Protein AF-A0A6N6P6R9-F1 (afdb_monomer_lite)

Structure (mmCIF, N/CA/C/O backbone):
data_AF-A0A6N6P6R9-F1
#
_entry.id   AF-A0A6N6P6R9-F1
#
loop_
_atom_site.group_PDB
_atom_site.id
_atom_site.type_symbol
_atom_site.label_atom_id
_atom_site.label_alt_id
_atom_site.label_comp_id
_atom_site.label_asym_id
_atom_site.label_entity_id
_atom_site.label_seq_id
_atom_site.pdbx_PDB_ins_code
_atom_site.Cartn_x
_atom_site.Cartn_y
_atom_site.Cartn_z
_atom_site.occupancy
_atom_site.B_iso_or_equiv
_atom_site.auth_seq_id
_atom_site.auth_comp_id
_atom_site.auth_asym_id
_atom_site.auth_atom_id
_atom_site.pdbx_PDB_model_num
ATOM 1 N N . MET A 1 1 ? 8.275 -28.950 4.519 1.00 35.81 1 MET A N 1
ATOM 2 C CA . MET A 1 1 ? 7.624 -28.535 3.259 1.00 35.81 1 MET A CA 1
ATOM 3 C C . MET A 1 1 ? 7.149 -27.105 3.485 1.00 35.81 1 MET A C 1
ATOM 5 O O . MET A 1 1 ? 6.195 -26.903 4.214 1.00 35.81 1 MET A O 1
ATOM 9 N N . GLY A 1 2 ? 7.956 -26.121 3.074 1.00 34.53 2 GLY A N 1
ATOM 10 C CA . GLY A 1 2 ? 7.776 -24.719 3.462 1.00 34.53 2 GLY A CA 1
ATOM 11 C C . GLY A 1 2 ? 6.700 -24.046 2.623 1.00 34.53 2 GLY A C 1
ATOM 12 O O . GLY A 1 2 ? 6.881 -23.855 1.420 1.00 34.53 2 GLY A O 1
ATOM 13 N N . GLU A 1 3 ? 5.591 -23.703 3.262 1.00 37.53 3 GLU A N 1
ATOM 14 C CA . GLU A 1 3 ? 4.500 -22.951 2.666 1.00 37.53 3 GLU A CA 1
ATOM 15 C C . GLU A 1 3 ? 4.999 -21.535 2.340 1.00 37.53 3 GLU A C 1
ATOM 17 O O . GLU A 1 3 ? 5.281 -20.713 3.214 1.00 37.53 3 GLU A O 1
ATOM 22 N N . LYS A 1 4 ? 5.215 -21.272 1.047 1.00 38.59 4 LYS A N 1
ATOM 23 C CA . LYS A 1 4 ? 5.539 -19.937 0.543 1.00 38.59 4 LYS A CA 1
ATOM 24 C C . LYS A 1 4 ? 4.334 -19.048 0.821 1.00 38.59 4 LYS A C 1
ATOM 26 O O . LYS A 1 4 ? 3.359 -19.093 0.079 1.00 38.59 4 LYS A O 1
ATOM 31 N N . ILE A 1 5 ? 4.439 -18.212 1.848 1.00 39.06 5 ILE A N 1
ATOM 32 C CA . ILE A 1 5 ? 3.558 -17.066 2.058 1.00 39.06 5 ILE A CA 1
ATOM 33 C C . ILE A 1 5 ? 3.647 -16.211 0.789 1.00 39.06 5 ILE A C 1
ATOM 35 O O . ILE A 1 5 ? 4.638 -15.519 0.535 1.00 39.06 5 ILE A O 1
ATOM 39 N N . ILE A 1 6 ? 2.637 -16.331 -0.069 1.00 39.97 6 ILE A N 1
ATOM 40 C CA . ILE A 1 6 ? 2.487 -15.513 -1.264 1.00 39.97 6 ILE A CA 1
ATOM 41 C C . ILE A 1 6 ? 2.126 -14.124 -0.751 1.00 39.97 6 ILE A C 1
ATOM 43 O O . ILE A 1 6 ? 0.965 -13.853 -0.482 1.00 39.97 6 ILE A O 1
ATOM 47 N N . ILE A 1 7 ? 3.127 -13.258 -0.578 1.00 40.78 7 ILE A N 1
ATOM 48 C CA . ILE A 1 7 ? 2.911 -11.835 -0.304 1.00 40.78 7 ILE A CA 1
ATOM 49 C C . ILE A 1 7 ? 2.134 -11.285 -1.511 1.00 40.78 7 ILE A C 1
ATOM 51 O O . ILE A 1 7 ? 2.717 -11.192 -2.599 1.00 40.78 7 ILE A O 1
ATOM 55 N N . PRO A 1 8 ? 0.838 -10.953 -1.371 1.00 44.22 8 PRO A N 1
ATOM 56 C CA . PRO A 1 8 ? -0.022 -10.646 -2.513 1.00 44.22 8 PRO A CA 1
ATOM 57 C C . PRO A 1 8 ? 0.482 -9.428 -3.306 1.00 44.22 8 PRO A C 1
ATOM 59 O O . PRO A 1 8 ? 0.396 -9.424 -4.533 1.00 44.22 8 PRO A O 1
ATOM 62 N N . GLY A 1 9 ? 1.137 -8.471 -2.635 1.00 54.81 9 GLY A N 1
ATOM 63 C CA . GLY A 1 9 ? 1.729 -7.289 -3.272 1.00 54.81 9 GLY A CA 1
ATOM 64 C C . GLY A 1 9 ? 2.867 -7.605 -4.248 1.00 54.81 9 GLY A C 1
ATOM 65 O O . GLY A 1 9 ? 2.887 -7.095 -5.363 1.00 54.81 9 GLY A O 1
ATOM 66 N N . LYS A 1 10 ? 3.766 -8.544 -3.920 1.00 59.41 10 LYS A N 1
ATOM 67 C CA . LYS A 1 10 ? 4.973 -8.794 -4.734 1.00 59.41 10 LYS A CA 1
ATOM 68 C C . LYS A 1 10 ? 4.653 -9.383 -6.113 1.00 59.41 10 LYS A C 1
ATOM 70 O O . LYS A 1 10 ? 5.355 -9.114 -7.087 1.00 59.41 10 LYS A O 1
ATOM 75 N N . ARG A 1 11 ? 3.584 -10.184 -6.201 1.00 65.50 11 ARG A N 1
ATOM 76 C CA . ARG A 1 11 ? 3.103 -10.772 -7.462 1.00 65.50 11 ARG A CA 1
ATOM 77 C C . ARG A 1 11 ? 2.354 -9.744 -8.313 1.00 65.50 11 ARG A C 1
ATOM 79 O O . ARG A 1 11 ? 2.382 -9.852 -9.536 1.00 65.50 11 ARG A O 1
ATOM 86 N N . GLN A 1 12 ? 1.692 -8.773 -7.686 1.00 70.31 12 GLN A N 1
ATOM 87 C CA . GLN A 1 12 ? 1.015 -7.675 -8.374 1.00 70.31 12 GLN A CA 1
ATOM 88 C C . GLN A 1 12 ? 2.025 -6.668 -8.936 1.00 70.31 12 GLN A C 1
ATOM 90 O O . GLN A 1 12 ? 1.948 -6.366 -10.125 1.00 70.31 12 GLN A O 1
ATOM 95 N N . GLU A 1 13 ? 3.030 -6.273 -8.147 1.00 73.19 13 GLU A N 1
ATOM 96 C CA . GLU A 1 13 ? 4.182 -5.474 -8.598 1.00 73.19 13 GLU A CA 1
ATOM 97 C C . GLU A 1 13 ? 4.828 -6.063 -9.858 1.00 73.19 13 GLU A C 1
ATOM 99 O O . GLU A 1 13 ? 5.069 -5.369 -10.844 1.00 73.19 13 GLU A O 1
ATOM 104 N N . GLU A 1 14 ? 5.095 -7.374 -9.846 1.00 80.94 14 GLU A N 1
ATOM 105 C CA . GLU A 1 14 ? 5.730 -8.056 -10.976 1.00 80.94 14 GLU A CA 1
ATOM 106 C C . GLU A 1 14 ? 4.841 -8.080 -12.216 1.00 80.94 14 GLU A C 1
ATOM 108 O O . GLU A 1 14 ? 5.340 -7.878 -13.322 1.00 80.94 14 GLU A O 1
ATOM 113 N N . ARG A 1 15 ? 3.529 -8.285 -12.057 1.00 83.75 15 ARG A N 1
ATOM 114 C CA . ARG A 1 15 ? 2.594 -8.232 -13.190 1.00 83.75 15 ARG A CA 1
ATOM 115 C C . ARG A 1 15 ? 2.538 -6.838 -13.801 1.00 83.75 15 ARG A C 1
ATOM 117 O O . ARG A 1 15 ? 2.657 -6.725 -15.017 1.00 83.75 15 ARG A O 1
ATOM 124 N N . VAL A 1 16 ? 2.389 -5.799 -12.977 1.00 84.62 16 VAL A N 1
ATOM 125 C CA . VAL A 1 16 ? 2.344 -4.403 -13.442 1.00 84.62 16 VAL A CA 1
ATOM 126 C C . VAL A 1 16 ? 3.641 -4.046 -14.166 1.00 84.62 16 VAL A C 1
ATOM 128 O O . VAL A 1 16 ? 3.590 -3.493 -15.264 1.00 84.62 16 VAL A O 1
ATOM 131 N N . PHE A 1 17 ? 4.791 -4.450 -13.618 1.00 88.19 17 PHE A N 1
ATOM 132 C CA . PHE A 1 17 ? 6.088 -4.266 -14.262 1.00 88.19 17 PHE A CA 1
ATOM 133 C C . PHE A 1 17 ? 6.157 -4.920 -15.647 1.00 88.19 17 PHE A C 1
ATOM 135 O O . PHE A 1 17 ? 6.544 -4.259 -16.606 1.00 88.19 17 PHE A O 1
ATOM 142 N N . TRP A 1 18 ? 5.783 -6.198 -15.779 1.00 89.00 18 TRP A N 1
ATOM 143 C CA . TRP A 1 18 ? 5.865 -6.897 -17.067 1.00 89.00 18 TRP A CA 1
ATOM 144 C C . TRP A 1 18 ? 4.888 -6.339 -18.102 1.00 89.00 18 TRP A C 1
ATOM 146 O O . TRP A 1 18 ? 5.264 -6.201 -19.267 1.00 89.00 18 TRP A O 1
ATOM 156 N N . ILE A 1 19 ? 3.671 -5.975 -17.686 1.00 89.19 19 ILE A N 1
ATOM 157 C CA . ILE A 1 19 ? 2.694 -5.316 -18.563 1.00 89.19 19 ILE A CA 1
ATOM 158 C C . ILE A 1 19 ? 3.275 -3.991 -19.070 1.00 89.19 19 ILE A C 1
ATOM 160 O O . ILE A 1 19 ? 3.289 -3.755 -20.279 1.00 89.19 19 ILE A O 1
ATOM 164 N N . PHE A 1 20 ? 3.817 -3.160 -18.176 1.00 90.38 20 PHE A N 1
ATOM 165 C CA . PHE A 1 20 ? 4.459 -1.896 -18.541 1.00 90.38 20 PHE A CA 1
ATOM 166 C C . PHE A 1 20 ? 5.664 -2.104 -19.471 1.00 90.38 20 PHE A C 1
ATOM 168 O O . PHE A 1 20 ? 5.743 -1.491 -20.530 1.00 90.38 20 PHE A O 1
ATOM 175 N N . GLN A 1 21 ? 6.573 -3.013 -19.123 1.00 91.00 21 GLN A N 1
ATOM 176 C CA . GLN A 1 21 ? 7.789 -3.285 -19.884 1.00 91.00 21 GLN A CA 1
ATOM 177 C C . GLN A 1 21 ? 7.483 -3.747 -21.317 1.00 91.00 21 GLN A C 1
ATOM 179 O O . GLN A 1 21 ? 8.085 -3.250 -22.269 1.00 91.00 21 GLN A O 1
ATOM 184 N N . ILE A 1 22 ? 6.551 -4.688 -21.484 1.00 91.88 22 ILE A N 1
ATOM 185 C CA . ILE A 1 22 ? 6.181 -5.213 -22.804 1.00 91.88 22 ILE A CA 1
ATOM 186 C C . ILE A 1 22 ? 5.429 -4.148 -23.602 1.00 91.88 22 ILE A C 1
ATOM 188 O O . ILE A 1 22 ? 5.800 -3.872 -24.740 1.00 91.88 22 ILE A O 1
ATOM 192 N N . SER A 1 23 ? 4.412 -3.514 -23.008 1.00 91.56 23 SER A N 1
ATOM 193 C CA . SER A 1 23 ? 3.613 -2.491 -23.696 1.00 91.56 23 SER A CA 1
ATOM 194 C C . SER A 1 23 ? 4.459 -1.302 -24.149 1.00 91.56 23 SER A C 1
ATOM 196 O O . SER A 1 23 ? 4.313 -0.862 -25.287 1.00 91.56 23 SER A O 1
ATOM 198 N N . PHE A 1 24 ? 5.392 -0.835 -23.316 1.00 92.12 24 PHE A N 1
ATOM 199 C CA . PHE A 1 24 ? 6.285 0.274 -23.643 1.00 92.12 24 PHE A CA 1
ATOM 200 C C . PHE A 1 24 ? 7.165 -0.030 -24.861 1.00 92.12 24 PHE A C 1
ATOM 202 O O . PHE A 1 24 ? 7.207 0.750 -25.814 1.00 92.12 24 PHE A O 1
ATOM 209 N N . TRP A 1 25 ? 7.847 -1.181 -24.855 1.00 91.50 25 TRP A N 1
ATOM 210 C CA . TRP A 1 25 ? 8.757 -1.549 -25.941 1.00 91.50 25 TRP A CA 1
ATOM 211 C C . TRP A 1 25 ? 8.024 -1.945 -27.225 1.00 91.50 25 TRP A C 1
ATOM 213 O O . TRP A 1 25 ? 8.500 -1.631 -28.314 1.00 91.50 25 TRP A O 1
ATOM 223 N N . VAL A 1 26 ? 6.843 -2.558 -27.126 1.00 91.81 26 VAL A N 1
ATOM 224 C CA . VAL A 1 26 ? 5.994 -2.821 -28.297 1.00 91.81 26 VAL A CA 1
ATOM 225 C C . VAL A 1 26 ? 5.505 -1.507 -28.905 1.00 91.81 26 VAL A C 1
ATOM 227 O O . VAL A 1 26 ? 5.674 -1.297 -30.106 1.00 91.81 26 VAL A O 1
ATOM 230 N N . ALA A 1 27 ? 4.967 -0.595 -28.091 1.00 91.12 27 ALA A N 1
ATOM 231 C CA . ALA A 1 27 ? 4.469 0.692 -28.567 1.00 91.12 27 ALA A CA 1
ATOM 232 C C . ALA A 1 27 ? 5.571 1.502 -29.259 1.00 91.12 27 ALA A C 1
ATOM 234 O O . ALA A 1 27 ? 5.366 1.997 -30.367 1.00 91.12 27 ALA A O 1
ATOM 235 N N . ILE A 1 28 ? 6.764 1.590 -28.658 1.00 88.50 28 ILE A N 1
ATOM 236 C CA . ILE A 1 28 ? 7.851 2.375 -29.248 1.00 88.50 28 ILE A CA 1
ATOM 237 C C . ILE A 1 28 ? 8.391 1.749 -30.537 1.00 88.50 28 ILE A C 1
ATOM 239 O O . ILE A 1 28 ? 8.693 2.475 -31.482 1.00 88.50 28 ILE A O 1
ATOM 243 N N . SER A 1 29 ? 8.470 0.417 -30.620 1.00 88.25 29 SER A N 1
ATOM 244 C CA . SER A 1 29 ? 8.869 -0.274 -31.848 1.00 88.25 29 SER A CA 1
ATOM 245 C C . SER A 1 29 ? 7.856 -0.061 -32.974 1.00 88.25 29 SER A C 1
ATOM 247 O O . SER A 1 29 ? 8.272 0.171 -34.108 1.00 88.25 29 SER A O 1
ATOM 249 N N . VAL A 1 30 ? 6.552 -0.068 -32.673 1.00 89.75 30 VAL A N 1
ATOM 250 C CA . VAL A 1 30 ? 5.492 0.229 -33.654 1.00 89.75 30 VAL A CA 1
ATOM 251 C C . VAL A 1 30 ? 5.573 1.679 -34.126 1.00 89.75 30 VAL A C 1
ATOM 253 O O . VAL A 1 30 ? 5.596 1.922 -35.331 1.00 89.75 30 VAL A O 1
ATOM 256 N N . VAL A 1 31 ? 5.686 2.640 -33.203 1.00 89.12 31 VAL A N 1
ATOM 257 C CA . VAL A 1 31 ? 5.816 4.068 -33.544 1.00 89.12 31 VAL A CA 1
ATOM 258 C C . VAL A 1 31 ? 7.040 4.304 -34.428 1.00 89.12 31 VAL A C 1
ATOM 260 O O . VAL A 1 31 ? 6.936 4.959 -35.463 1.00 89.12 31 VAL A O 1
ATOM 263 N N . MET A 1 32 ? 8.190 3.728 -34.070 1.00 83.75 32 MET A N 1
ATOM 264 C CA . MET A 1 32 ? 9.411 3.855 -34.868 1.00 83.75 32 MET A CA 1
ATOM 265 C C . MET A 1 32 ? 9.261 3.222 -36.253 1.00 83.75 32 MET A C 1
ATOM 267 O O . MET A 1 32 ? 9.728 3.799 -37.231 1.00 83.75 32 MET A O 1
ATOM 271 N N . LEU A 1 33 ? 8.582 2.078 -36.362 1.00 85.31 33 LEU A N 1
ATOM 272 C CA . LEU A 1 33 ? 8.330 1.421 -37.645 1.00 85.31 33 LEU A CA 1
ATOM 273 C C . LEU A 1 33 ? 7.446 2.280 -38.558 1.00 85.31 33 LEU A C 1
ATOM 275 O O . LEU A 1 33 ? 7.780 2.456 -39.727 1.00 85.31 33 LEU A O 1
ATOM 279 N N . VAL A 1 34 ? 6.376 2.872 -38.021 1.00 87.00 34 VAL A N 1
ATOM 280 C CA . VAL A 1 34 ? 5.476 3.767 -38.772 1.00 87.00 34 VAL A CA 1
ATOM 281 C C . VAL A 1 34 ? 6.192 5.042 -39.223 1.00 87.00 34 VAL A C 1
ATOM 283 O O . VAL A 1 34 ? 6.046 5.457 -40.376 1.00 87.00 34 VAL A O 1
ATOM 286 N N . LEU A 1 35 ? 6.997 5.651 -38.346 1.00 84.38 35 LEU A N 1
ATOM 287 C CA . LEU A 1 35 ? 7.776 6.843 -38.690 1.00 84.38 35 LEU A CA 1
ATOM 288 C C . LEU A 1 35 ? 8.779 6.538 -39.808 1.00 84.38 35 LEU A C 1
ATOM 290 O O . LEU A 1 35 ? 8.833 7.264 -40.799 1.00 84.38 35 LEU A O 1
ATOM 294 N N . PHE A 1 36 ? 9.535 5.444 -39.701 1.00 78.31 36 PHE A N 1
ATOM 295 C CA . PHE A 1 36 ? 10.496 5.069 -40.739 1.00 78.31 36 PHE A CA 1
ATOM 296 C C . PHE A 1 36 ? 9.822 4.714 -42.068 1.00 78.31 36 PHE A C 1
ATOM 298 O O . PHE A 1 36 ? 10.305 5.148 -43.111 1.00 78.31 36 PHE A O 1
ATOM 305 N N . ALA A 1 37 ? 8.694 3.999 -42.041 1.00 81.88 37 ALA A N 1
ATOM 306 C CA . ALA A 1 37 ? 7.940 3.668 -43.250 1.00 81.88 37 ALA A CA 1
ATOM 307 C C . ALA A 1 37 ? 7.418 4.920 -43.979 1.00 81.88 37 ALA A C 1
ATOM 309 O O . ALA A 1 37 ? 7.439 4.965 -45.206 1.00 81.88 37 ALA A O 1
ATOM 310 N N . THR A 1 38 ? 6.992 5.942 -43.229 1.00 83.38 38 THR A N 1
ATOM 311 C CA . THR A 1 38 ? 6.455 7.196 -43.784 1.00 83.38 38 THR A CA 1
ATOM 312 C C . THR A 1 38 ? 7.554 8.123 -44.306 1.00 83.38 38 THR A C 1
ATOM 314 O O . THR A 1 38 ? 7.443 8.657 -45.406 1.00 83.38 38 THR A O 1
ATOM 317 N N . PHE A 1 39 ? 8.616 8.339 -43.523 1.00 79.19 39 PHE A N 1
ATOM 318 C CA . PHE A 1 39 ? 9.641 9.343 -43.837 1.00 79.19 39 PHE A CA 1
ATOM 319 C C . PHE A 1 39 ? 10.798 8.806 -44.688 1.00 79.19 39 PHE A C 1
ATOM 321 O O . PHE A 1 39 ? 11.508 9.600 -45.304 1.00 79.19 39 PHE A O 1
ATOM 328 N N . ARG A 1 40 ? 11.017 7.484 -44.719 1.00 73.19 40 ARG A N 1
ATOM 329 C CA . ARG A 1 40 ? 12.056 6.826 -45.531 1.00 73.19 40 ARG A CA 1
ATOM 330 C C . ARG A 1 40 ? 11.539 5.534 -46.181 1.00 73.19 40 ARG A C 1
ATOM 332 O O . ARG A 1 40 ? 12.019 4.443 -45.856 1.00 73.19 40 ARG A O 1
ATOM 339 N N . PRO A 1 41 ? 10.566 5.635 -47.103 1.00 74.81 41 PRO A N 1
ATOM 340 C CA . PRO A 1 41 ? 10.042 4.469 -47.803 1.00 74.81 41 PRO A CA 1
ATOM 341 C C . PRO A 1 41 ? 11.133 3.797 -48.655 1.00 74.81 41 PRO A C 1
ATOM 343 O O . PRO A 1 41 ? 11.949 4.469 -49.280 1.00 74.81 41 PRO A O 1
ATOM 346 N N . GLY A 1 42 ? 11.140 2.460 -48.689 1.00 68.31 42 GLY A N 1
ATOM 347 C CA . GLY A 1 42 ? 12.005 1.670 -49.579 1.00 68.31 42 GLY A CA 1
ATOM 348 C C . GLY A 1 42 ? 13.371 1.246 -49.020 1.00 68.31 42 GLY A C 1
ATOM 349 O O . GLY A 1 42 ? 14.079 0.504 -49.695 1.00 68.31 42 GLY A O 1
ATOM 350 N N . GLN A 1 43 ? 13.746 1.634 -47.794 1.00 68.94 43 GLN A N 1
ATOM 351 C CA . GLN A 1 43 ? 14.990 1.152 -47.175 1.00 68.94 43 GLN A CA 1
ATOM 352 C C . GLN A 1 43 ? 14.864 -0.303 -46.684 1.00 68.94 43 GLN A C 1
ATOM 354 O O . GLN A 1 43 ? 14.139 -0.604 -45.725 1.00 68.94 43 GLN A O 1
ATOM 359 N N . SER A 1 44 ? 15.615 -1.211 -47.311 1.00 66.00 44 SER A N 1
ATOM 360 C CA . SER A 1 44 ? 15.736 -2.611 -46.892 1.00 66.00 44 SER A CA 1
ATOM 361 C C . SER A 1 44 ? 16.438 -2.728 -45.532 1.00 66.00 44 SER A C 1
ATOM 363 O O . SER A 1 44 ? 17.482 -2.120 -45.322 1.00 66.00 44 SER A O 1
ATOM 365 N N . GLY A 1 45 ? 15.892 -3.529 -44.609 1.00 70.44 45 GLY A N 1
ATOM 366 C CA . GLY A 1 45 ? 16.507 -3.810 -43.298 1.00 70.44 45 GLY A CA 1
ATOM 367 C C . GLY A 1 45 ? 16.044 -2.919 -42.134 1.00 70.44 45 GLY A C 1
ATOM 368 O O . GLY A 1 45 ? 16.342 -3.228 -40.978 1.00 70.44 45 GLY A O 1
ATOM 369 N N . THR A 1 46 ? 15.242 -1.880 -42.391 1.00 73.81 46 THR A N 1
ATOM 370 C CA . THR A 1 46 ? 14.696 -0.963 -41.365 1.00 73.81 46 THR A CA 1
ATOM 371 C C . THR A 1 46 ? 13.961 -1.697 -40.242 1.00 73.81 46 THR A C 1
ATOM 373 O O . THR A 1 46 ? 14.289 -1.503 -39.070 1.00 73.81 46 THR A O 1
ATOM 376 N N . ALA A 1 47 ? 13.049 -2.613 -40.580 1.00 77.31 47 ALA A N 1
ATOM 377 C CA . ALA A 1 47 ? 12.311 -3.413 -39.600 1.00 77.31 47 ALA A CA 1
ATOM 378 C C . ALA A 1 47 ? 13.242 -4.243 -38.694 1.00 77.31 47 ALA A C 1
ATOM 380 O O . ALA A 1 47 ? 13.080 -4.242 -37.474 1.00 77.31 47 ALA A O 1
ATOM 381 N N . MET A 1 48 ? 14.268 -4.886 -39.264 1.00 77.69 48 MET A N 1
ATOM 382 C CA . MET A 1 48 ? 15.242 -5.677 -38.502 1.00 77.69 48 MET A CA 1
ATOM 383 C C . MET A 1 48 ? 16.058 -4.797 -37.544 1.00 77.69 48 MET A C 1
ATOM 385 O O . MET A 1 48 ? 16.277 -5.179 -36.393 1.00 77.69 48 MET A O 1
ATOM 389 N N . THR A 1 49 ? 16.449 -3.590 -37.971 1.00 77.88 49 THR A N 1
ATOM 390 C CA . THR A 1 49 ? 17.174 -2.648 -37.098 1.00 77.88 49 THR A CA 1
ATOM 391 C C . THR A 1 49 ? 16.309 -2.137 -35.945 1.00 77.88 49 THR A C 1
ATOM 393 O O . THR A 1 49 ? 16.795 -2.022 -34.820 1.00 77.88 49 THR A O 1
ATOM 396 N N . ILE A 1 50 ? 15.024 -1.861 -36.192 1.00 80.75 50 ILE A N 1
ATOM 397 C CA . ILE A 1 50 ? 14.084 -1.361 -35.180 1.00 80.75 50 ILE A CA 1
ATOM 398 C C . ILE A 1 50 ? 13.785 -2.451 -34.153 1.00 80.75 50 ILE A C 1
ATOM 400 O O . ILE A 1 50 ? 13.838 -2.183 -32.951 1.00 80.75 50 ILE A O 1
ATOM 404 N N . LEU A 1 51 ? 13.544 -3.683 -34.607 1.00 82.50 51 LEU A N 1
ATOM 405 C CA . LEU A 1 51 ? 13.339 -4.831 -33.726 1.00 82.50 51 LEU A CA 1
ATOM 406 C C . LEU A 1 51 ? 14.587 -5.120 -32.891 1.00 82.50 51 LEU A C 1
ATOM 408 O O . LEU A 1 51 ? 14.493 -5.232 -31.671 1.00 82.50 51 LEU A O 1
ATOM 412 N N . GLY A 1 52 ? 15.770 -5.144 -33.514 1.00 82.12 52 GLY A N 1
ATOM 413 C CA . GLY A 1 52 ? 17.029 -5.308 -32.791 1.00 82.12 52 GLY A CA 1
ATOM 414 C C . GLY A 1 52 ? 17.223 -4.222 -31.730 1.00 82.12 52 GLY A C 1
ATOM 415 O O . GLY A 1 52 ? 17.591 -4.517 -30.590 1.00 82.12 52 GLY A O 1
ATOM 416 N N . ARG A 1 53 ? 16.952 -2.955 -32.072 1.00 81.12 53 ARG A N 1
ATOM 417 C CA . ARG A 1 53 ? 17.054 -1.832 -31.127 1.00 81.12 53 ARG A CA 1
ATOM 418 C C . ARG A 1 53 ? 16.059 -1.979 -29.980 1.00 81.12 53 ARG A C 1
ATOM 420 O O . ARG A 1 53 ? 16.467 -1.809 -28.831 1.00 81.12 53 ARG A O 1
ATOM 427 N N . GLY A 1 54 ? 14.819 -2.365 -30.277 1.00 84.56 54 GLY A N 1
ATOM 428 C CA . GLY A 1 54 ? 13.795 -2.693 -29.285 1.00 84.56 54 GLY A CA 1
ATOM 429 C C . GLY A 1 54 ? 14.259 -3.782 -28.319 1.00 84.56 54 GLY A C 1
ATOM 430 O O . GLY A 1 54 ? 14.222 -3.576 -27.110 1.00 84.56 54 GLY A O 1
ATOM 431 N N . CYS A 1 55 ? 14.818 -4.883 -28.829 1.00 88.00 55 CYS A N 1
ATOM 432 C CA . CYS A 1 55 ? 15.363 -5.966 -28.005 1.00 88.00 55 CYS A CA 1
ATOM 433 C C . CYS A 1 55 ? 16.517 -5.497 -27.107 1.00 88.00 55 CYS A C 1
ATOM 435 O O . CYS A 1 55 ? 16.524 -5.781 -25.908 1.00 88.00 55 CYS A O 1
ATOM 437 N N . THR A 1 56 ? 17.481 -4.741 -27.650 1.00 86.69 56 THR A N 1
ATOM 438 C CA . THR A 1 56 ? 18.594 -4.211 -26.838 1.00 86.69 56 THR A CA 1
ATOM 439 C C . THR A 1 56 ? 18.103 -3.260 -25.750 1.00 86.69 56 THR A C 1
ATOM 441 O O . THR A 1 56 ? 18.566 -3.322 -24.613 1.00 86.69 56 THR A O 1
ATOM 444 N N . GLY A 1 57 ? 17.126 -2.413 -26.069 1.00 87.25 57 GLY A N 1
ATOM 445 C CA . GLY A 1 57 ? 16.520 -1.501 -25.114 1.00 87.25 57 GLY A CA 1
ATOM 446 C C . GLY A 1 57 ? 15.706 -2.219 -24.037 1.00 87.25 57 GLY A C 1
ATOM 447 O O . GLY A 1 57 ? 15.834 -1.889 -22.856 1.00 87.25 57 GLY A O 1
ATOM 448 N N . PHE A 1 58 ? 14.949 -3.249 -24.413 1.00 91.31 58 PHE A N 1
ATOM 449 C CA . PHE A 1 58 ? 14.210 -4.115 -23.497 1.00 91.31 58 PHE A CA 1
ATOM 450 C C . PHE A 1 58 ? 15.140 -4.792 -22.488 1.00 91.31 58 PHE A C 1
ATOM 452 O O . PHE A 1 58 ? 14.877 -4.764 -21.287 1.00 91.31 58 PHE A O 1
ATOM 459 N N . LEU A 1 59 ? 16.260 -5.349 -22.955 1.00 91.38 59 LEU A N 1
ATOM 460 C CA . LEU A 1 59 ? 17.257 -5.983 -22.090 1.00 91.38 59 LEU A CA 1
ATOM 461 C C . LEU A 1 59 ? 17.916 -4.972 -21.144 1.00 91.38 59 LEU A C 1
ATOM 463 O O . LEU A 1 59 ? 18.025 -5.232 -19.947 1.00 91.38 59 LEU A O 1
ATOM 467 N N . LEU A 1 60 ? 18.318 -3.805 -21.655 1.00 90.94 60 LEU A N 1
ATOM 468 C CA . LEU A 1 60 ? 18.973 -2.773 -20.848 1.00 90.94 60 LEU A CA 1
ATOM 469 C C . LEU A 1 60 ? 18.038 -2.189 -19.783 1.00 90.94 60 LEU A C 1
ATOM 471 O O . LEU A 1 60 ? 18.441 -2.058 -18.629 1.00 90.94 60 LEU A O 1
ATOM 475 N N . THR A 1 61 ? 16.784 -1.897 -20.130 1.00 91.38 61 THR A N 1
ATOM 476 C CA . THR A 1 61 ? 15.776 -1.426 -19.160 1.00 91.38 61 THR A CA 1
ATOM 477 C C . THR A 1 61 ? 15.380 -2.513 -18.165 1.00 91.38 61 THR A C 1
ATOM 479 O O . THR A 1 61 ? 15.170 -2.219 -16.991 1.00 91.38 61 THR A O 1
ATOM 482 N N . TYR A 1 62 ? 15.381 -3.786 -18.567 1.00 91.31 62 TYR A N 1
ATOM 483 C CA . TYR A 1 62 ? 15.223 -4.893 -17.628 1.00 91.31 62 TYR A CA 1
ATOM 484 C C . TYR A 1 62 ? 16.381 -4.962 -16.620 1.00 91.31 62 TYR A C 1
ATOM 486 O O . TYR A 1 62 ? 16.138 -5.063 -15.415 1.00 91.31 62 TYR A O 1
ATOM 494 N N . VAL A 1 63 ? 17.635 -4.836 -17.065 1.00 90.81 63 VAL A N 1
ATOM 495 C CA . VAL A 1 63 ? 18.794 -4.764 -16.156 1.00 90.81 63 VAL A CA 1
ATOM 496 C C . VAL A 1 63 ? 18.683 -3.550 -15.231 1.00 90.81 63 VAL A C 1
ATOM 498 O O . VAL A 1 63 ? 18.873 -3.680 -14.021 1.00 90.81 63 VAL A O 1
ATOM 501 N N . LEU A 1 64 ? 18.292 -2.395 -15.771 1.00 89.75 64 LEU A N 1
ATOM 502 C CA . LEU A 1 64 ? 18.079 -1.168 -15.006 1.00 89.75 64 LEU A CA 1
ATOM 503 C C . LEU A 1 64 ? 17.008 -1.355 -13.920 1.00 89.75 64 LEU A C 1
ATOM 505 O O . LEU A 1 64 ? 17.238 -1.015 -12.760 1.00 89.75 64 LEU A O 1
ATOM 509 N N . SER A 1 65 ? 15.892 -2.008 -14.256 1.00 87.69 65 SER A N 1
ATOM 510 C CA . SER A 1 65 ? 14.840 -2.360 -13.296 1.00 87.69 65 SER A CA 1
ATOM 511 C C . SER A 1 65 ? 15.359 -3.240 -12.155 1.00 87.69 65 SER A C 1
ATOM 513 O O . SER A 1 65 ? 14.971 -3.059 -11.003 1.00 87.69 65 SER A O 1
ATOM 515 N N . ARG A 1 66 ? 16.289 -4.166 -12.436 1.00 88.06 66 ARG A N 1
ATOM 516 C CA . ARG A 1 66 ? 16.902 -5.023 -11.410 1.00 88.06 66 ARG A CA 1
ATOM 517 C C . ARG A 1 66 ? 17.834 -4.254 -10.489 1.00 88.06 66 ARG A C 1
ATOM 519 O O . ARG A 1 66 ? 17.866 -4.552 -9.296 1.00 88.06 66 ARG A O 1
ATOM 526 N N . VAL A 1 67 ? 18.543 -3.257 -11.012 1.00 88.69 67 VAL A N 1
ATOM 527 C CA . VAL A 1 67 ? 19.332 -2.330 -10.192 1.00 88.69 67 VAL A CA 1
ATOM 528 C C . VAL A 1 67 ? 18.406 -1.507 -9.298 1.00 88.69 67 VAL A C 1
ATOM 530 O O . VAL A 1 67 ? 18.635 -1.442 -8.092 1.00 88.69 67 VAL A O 1
ATOM 533 N N . TYR A 1 68 ? 17.325 -0.948 -9.849 1.00 88.25 68 TYR A N 1
ATOM 534 C CA . TYR A 1 68 ? 16.377 -0.123 -9.093 1.00 88.25 68 TYR A CA 1
ATOM 535 C C . TYR A 1 68 ? 15.612 -0.913 -8.029 1.00 88.25 68 TYR A C 1
ATOM 537 O O . TYR A 1 68 ? 15.397 -0.408 -6.929 1.00 88.25 68 TYR A O 1
ATOM 545 N N . ARG A 1 69 ? 15.263 -2.173 -8.304 1.00 84.69 69 ARG A N 1
ATOM 546 C CA . ARG A 1 69 ? 14.575 -3.055 -7.347 1.00 84.69 69 ARG A CA 1
ATOM 547 C C . ARG A 1 69 ? 15.502 -3.612 -6.260 1.00 84.69 69 ARG A C 1
ATOM 549 O O . ARG A 1 69 ? 15.026 -4.256 -5.325 1.00 84.69 69 ARG A O 1
ATOM 556 N N . ASN A 1 70 ? 16.815 -3.387 -6.354 1.00 86.75 70 ASN A N 1
ATOM 557 C CA . ASN A 1 70 ? 17.763 -3.834 -5.340 1.00 86.75 70 ASN A CA 1
ATOM 558 C C . ASN A 1 70 ? 17.483 -3.112 -4.002 1.00 86.75 70 ASN A C 1
ATOM 560 O O . ASN A 1 70 ? 17.491 -1.877 -3.970 1.00 86.75 70 ASN A O 1
ATOM 564 N N . PRO A 1 71 ? 17.298 -3.836 -2.877 1.00 81.81 71 PRO A N 1
ATOM 565 C CA . PRO A 1 71 ? 17.018 -3.236 -1.570 1.00 81.81 71 PRO A CA 1
ATOM 566 C C . PRO A 1 71 ? 18.028 -2.166 -1.142 1.00 81.81 71 PRO A C 1
ATOM 568 O O . PRO A 1 71 ? 17.667 -1.215 -0.451 1.00 81.81 71 PRO A O 1
ATOM 571 N N . ARG A 1 72 ? 19.294 -2.299 -1.567 1.00 84.75 72 ARG A N 1
ATOM 572 C CA . ARG A 1 72 ? 20.344 -1.308 -1.284 1.00 84.75 72 ARG A CA 1
ATOM 573 C C . ARG A 1 72 ? 20.071 0.030 -1.963 1.00 84.75 72 ARG A C 1
ATOM 575 O O . ARG A 1 72 ? 20.271 1.062 -1.340 1.00 84.75 72 ARG A O 1
ATOM 582 N N . VAL A 1 73 ? 19.594 0.003 -3.207 1.00 83.38 73 VAL A N 1
ATOM 583 C CA . VAL A 1 73 ? 19.281 1.207 -3.991 1.00 83.38 73 VAL A CA 1
ATOM 584 C C . VAL A 1 73 ? 17.963 1.819 -3.523 1.00 83.38 73 VAL A C 1
ATOM 586 O O . VAL A 1 73 ? 17.886 3.033 -3.366 1.00 83.38 73 VAL A O 1
ATOM 589 N N . ARG A 1 74 ? 16.960 0.991 -3.195 1.00 82.31 74 ARG A N 1
ATOM 590 C CA . ARG A 1 74 ? 15.685 1.451 -2.613 1.00 82.31 74 ARG A CA 1
ATOM 591 C C . ARG A 1 74 ? 15.843 2.189 -1.280 1.00 82.31 74 ARG A C 1
ATOM 593 O O . ARG A 1 74 ? 15.023 3.043 -0.971 1.00 82.31 74 ARG A O 1
ATOM 600 N N . ARG A 1 75 ? 16.884 1.876 -0.499 1.00 83.38 75 ARG A N 1
ATOM 601 C CA . ARG A 1 75 ? 17.176 2.551 0.778 1.00 83.38 75 ARG A CA 1
ATOM 602 C C . ARG A 1 75 ? 17.746 3.963 0.594 1.00 83.38 75 ARG A C 1
ATOM 604 O O . ARG A 1 75 ? 17.683 4.764 1.519 1.00 83.38 75 ARG A O 1
ATOM 611 N N . ILE A 1 76 ? 18.321 4.267 -0.568 1.00 86.19 76 ILE A N 1
ATOM 612 C CA . ILE A 1 76 ? 18.904 5.580 -0.851 1.00 86.19 76 ILE A CA 1
ATOM 613 C C . ILE A 1 76 ? 17.766 6.574 -1.108 1.00 86.19 76 ILE A C 1
ATOM 615 O O . ILE A 1 76 ? 16.882 6.321 -1.926 1.00 86.19 76 ILE A O 1
ATO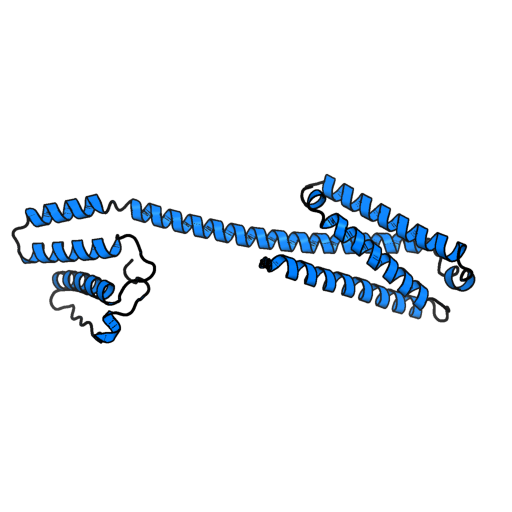M 619 N N . SER A 1 77 ? 17.803 7.721 -0.434 1.00 83.88 77 SER A N 1
ATOM 620 C CA . SER A 1 77 ? 16.795 8.778 -0.541 1.00 83.88 77 SER A CA 1
ATOM 621 C C . SER A 1 77 ? 17.403 10.106 -0.994 1.00 83.88 77 SER A C 1
ATOM 623 O O . SER A 1 77 ? 18.583 10.375 -0.776 1.00 83.88 77 SER A O 1
ATOM 625 N N . GLY A 1 78 ? 16.577 10.970 -1.586 1.00 86.19 78 GLY A N 1
ATOM 626 C CA . GLY A 1 78 ? 16.975 12.327 -1.965 1.00 86.19 78 GLY A CA 1
ATOM 627 C C . GLY A 1 78 ? 17.861 12.386 -3.212 1.00 86.19 78 GLY A C 1
ATOM 628 O O . GLY A 1 78 ? 17.718 11.582 -4.135 1.00 86.19 78 GLY A O 1
ATOM 629 N N . ILE A 1 79 ? 18.762 13.370 -3.260 1.00 85.88 79 ILE A N 1
ATOM 630 C CA . ILE A 1 79 ? 19.529 13.705 -4.471 1.00 85.88 79 ILE A CA 1
ATOM 631 C C . ILE A 1 79 ? 20.486 12.587 -4.912 1.00 85.88 79 ILE A C 1
ATOM 633 O O . ILE A 1 79 ? 20.695 12.385 -6.104 1.00 85.88 79 ILE A O 1
ATOM 637 N N . THR A 1 80 ? 21.007 11.798 -3.971 1.00 86.62 80 THR A N 1
ATOM 638 C CA . THR A 1 80 ? 21.917 10.675 -4.247 1.00 86.62 80 THR A CA 1
ATOM 639 C C . THR A 1 80 ? 21.235 9.549 -5.026 1.00 86.62 80 THR A C 1
ATOM 641 O O . THR A 1 80 ? 21.864 8.960 -5.905 1.00 86.62 80 THR A O 1
ATOM 644 N N . LYS A 1 81 ? 19.937 9.294 -4.785 1.00 86.75 81 LYS A N 1
ATOM 645 C CA . LYS A 1 81 ? 19.134 8.352 -5.588 1.00 86.75 81 LYS A CA 1
ATOM 646 C C . LYS A 1 81 ? 19.065 8.828 -7.037 1.00 86.75 81 LYS A C 1
ATOM 648 O O . LYS A 1 81 ? 19.336 8.055 -7.951 1.00 86.75 81 LYS A O 1
ATOM 653 N N . TRP A 1 82 ? 18.751 10.105 -7.244 1.00 87.38 82 TRP A N 1
ATOM 654 C CA . TRP A 1 82 ? 18.618 10.683 -8.581 1.00 87.38 82 TRP A CA 1
ATOM 655 C C . TRP A 1 82 ? 19.948 10.736 -9.338 1.00 87.38 82 TRP A C 1
ATOM 657 O O . TRP A 1 82 ? 19.978 10.406 -10.522 1.00 87.38 82 TRP A O 1
ATOM 667 N N . LEU A 1 83 ? 21.060 11.034 -8.659 1.00 88.25 83 LEU A N 1
ATOM 668 C CA . LEU A 1 83 ? 22.401 10.953 -9.249 1.00 88.25 83 LEU A CA 1
ATOM 669 C C . LEU A 1 83 ? 22.740 9.529 -9.712 1.00 88.25 83 LEU A C 1
ATOM 671 O O . LEU A 1 83 ? 23.231 9.350 -10.825 1.00 88.25 83 LEU A O 1
ATOM 675 N N . LEU A 1 84 ? 22.424 8.512 -8.903 1.00 88.88 84 LEU A N 1
ATOM 676 C CA . LEU A 1 84 ? 22.617 7.108 -9.279 1.00 88.88 84 LEU A CA 1
ATOM 677 C C . LEU A 1 84 ? 21.744 6.724 -10.481 1.00 88.88 84 LEU A C 1
ATOM 679 O O . LEU A 1 84 ? 22.223 6.073 -11.406 1.00 88.88 84 LEU A O 1
ATOM 683 N N . VAL A 1 85 ? 20.480 7.152 -10.499 1.00 87.88 85 VAL A N 1
ATOM 684 C CA . VAL A 1 85 ? 19.547 6.910 -11.612 1.00 87.88 85 VAL A CA 1
ATOM 685 C C . VAL A 1 85 ? 20.073 7.505 -12.914 1.00 87.88 85 VAL A C 1
ATOM 687 O O . VAL A 1 85 ? 20.093 6.806 -13.931 1.00 87.88 85 VAL A O 1
ATOM 690 N N . ILE A 1 86 ? 20.540 8.755 -12.879 1.00 88.44 86 ILE A N 1
ATOM 691 C CA . ILE A 1 86 ? 21.131 9.439 -14.035 1.00 88.44 86 ILE A CA 1
ATOM 692 C C . ILE A 1 86 ? 22.393 8.702 -14.491 1.00 88.44 86 ILE A C 1
ATOM 694 O O . ILE A 1 86 ? 22.509 8.376 -15.671 1.00 88.44 86 ILE A O 1
ATOM 698 N N . LEU A 1 87 ? 23.295 8.362 -13.567 1.00 91.00 87 LEU A N 1
ATOM 699 C CA . LEU A 1 87 ? 24.528 7.635 -13.875 1.00 91.00 87 LEU A CA 1
ATOM 700 C C . LEU A 1 87 ? 24.243 6.278 -14.537 1.00 91.00 87 LEU A C 1
ATOM 702 O O . LEU A 1 87 ? 24.794 5.980 -15.595 1.00 91.00 87 LEU A O 1
ATOM 706 N N . CYS A 1 88 ? 23.348 5.469 -13.965 1.00 89.56 88 CYS A N 1
ATOM 707 C CA . CYS A 1 88 ? 22.972 4.177 -14.540 1.00 89.56 88 CYS A CA 1
ATOM 708 C C . CYS A 1 88 ? 22.298 4.328 -15.912 1.00 89.56 88 CYS A C 1
ATOM 710 O O . CYS A 1 88 ? 22.546 3.518 -16.805 1.00 89.56 88 CYS A O 1
ATOM 712 N N . THR A 1 89 ? 21.488 5.373 -16.100 1.00 87.75 89 THR A N 1
ATOM 713 C CA . THR A 1 89 ? 20.838 5.671 -17.384 1.00 87.75 89 THR A CA 1
ATOM 714 C C . THR A 1 89 ? 21.863 6.053 -18.453 1.00 87.75 89 THR A C 1
ATOM 716 O O . THR A 1 89 ? 21.791 5.556 -19.579 1.00 87.75 89 THR A O 1
ATOM 719 N N . LEU A 1 90 ? 22.859 6.871 -18.100 1.00 88.38 90 LEU A N 1
ATOM 720 C CA . LEU A 1 90 ? 23.958 7.249 -18.992 1.00 88.38 90 LEU A CA 1
ATOM 721 C C . LEU A 1 90 ? 24.819 6.043 -19.376 1.00 88.38 90 LEU A C 1
ATOM 723 O O . LEU A 1 90 ? 25.107 5.856 -20.557 1.00 88.38 90 LEU A O 1
ATOM 727 N N . ILE A 1 91 ? 25.166 5.185 -18.410 1.00 90.00 91 ILE A N 1
ATOM 728 C CA . ILE A 1 91 ? 25.916 3.946 -18.665 1.00 90.00 91 ILE A CA 1
ATOM 729 C C . ILE A 1 91 ? 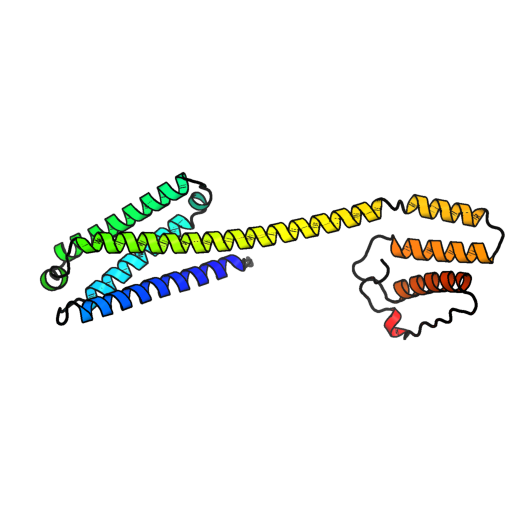25.124 3.025 -19.600 1.00 90.00 91 ILE A C 1
ATOM 731 O O . ILE A 1 91 ? 25.666 2.550 -20.597 1.00 90.00 91 ILE A O 1
ATOM 735 N N . ALA A 1 92 ? 23.834 2.805 -19.331 1.00 89.00 92 ALA A N 1
ATOM 736 C CA . ALA A 1 92 ? 22.982 1.981 -20.186 1.00 89.00 92 ALA A CA 1
ATOM 737 C C . ALA A 1 92 ? 22.878 2.557 -21.607 1.00 89.00 92 ALA A C 1
ATOM 739 O O . ALA A 1 92 ? 22.946 1.811 -22.587 1.00 89.00 92 ALA A O 1
ATOM 740 N N . CYS A 1 93 ? 22.751 3.882 -21.735 1.00 87.38 93 CYS A N 1
ATOM 741 C CA . CYS A 1 93 ? 22.746 4.558 -23.028 1.00 87.38 93 CYS A CA 1
ATOM 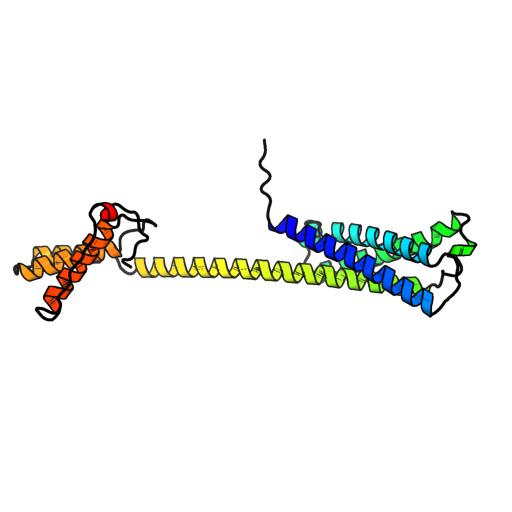742 C C . CYS A 1 93 ? 24.072 4.342 -23.772 1.00 87.38 93 CYS A C 1
ATOM 744 O O . CYS A 1 93 ? 24.044 3.940 -24.936 1.00 87.38 93 CYS A O 1
ATOM 746 N N . GLY A 1 94 ? 25.206 4.526 -23.087 1.00 86.56 94 GLY A N 1
ATOM 747 C CA . GLY A 1 94 ? 26.556 4.318 -23.617 1.00 86.56 94 GLY A CA 1
ATOM 748 C C . GLY A 1 94 ? 26.799 2.885 -24.103 1.00 86.56 94 GLY A C 1
ATOM 749 O O . GLY A 1 94 ? 27.265 2.673 -25.224 1.00 86.56 94 GLY A O 1
ATOM 750 N N . ILE A 1 95 ? 26.397 1.890 -23.308 1.00 87.88 95 ILE A N 1
ATOM 751 C CA . ILE A 1 95 ? 26.466 0.470 -23.686 1.00 87.88 95 ILE A CA 1
ATOM 752 C C . ILE A 1 95 ? 25.604 0.212 -24.925 1.00 87.88 95 ILE A C 1
ATOM 754 O O . ILE A 1 95 ? 26.070 -0.387 -25.893 1.00 87.88 95 ILE A O 1
ATOM 758 N N . GLY A 1 96 ? 24.366 0.712 -24.940 1.00 84.50 96 GLY A N 1
ATOM 759 C CA . GLY A 1 96 ? 23.482 0.584 -26.096 1.00 84.50 96 GLY A CA 1
ATOM 760 C C . GLY A 1 96 ? 24.060 1.230 -27.358 1.00 84.50 96 GLY A C 1
ATOM 761 O O . GLY A 1 96 ? 23.921 0.674 -28.448 1.00 84.50 96 GLY A O 1
ATOM 762 N N . THR A 1 97 ? 24.717 2.389 -27.242 1.00 82.44 97 THR A N 1
ATOM 763 C CA . THR A 1 97 ? 25.391 3.035 -28.381 1.00 82.44 97 THR A CA 1
ATOM 764 C C . THR A 1 97 ? 26.584 2.229 -28.860 1.00 82.44 97 THR A C 1
ATOM 766 O O . THR A 1 97 ? 26.713 2.037 -30.060 1.00 82.44 97 THR A O 1
ATOM 769 N N . LEU A 1 98 ? 27.389 1.683 -27.948 1.00 84.50 98 LEU A N 1
ATOM 770 C CA . LEU A 1 98 ? 28.562 0.886 -28.293 1.00 84.50 98 LEU A CA 1
ATOM 771 C C . LEU A 1 98 ? 28.181 -0.421 -29.003 1.00 84.50 98 LEU A C 1
ATOM 773 O O . LEU A 1 98 ? 28.775 -0.757 -30.024 1.00 84.50 98 LEU A O 1
ATOM 777 N N . ILE A 1 99 ? 27.151 -1.123 -28.516 1.00 84.25 99 ILE A N 1
ATOM 778 C CA . ILE A 1 99 ? 26.598 -2.329 -29.158 1.00 84.25 99 ILE A CA 1
ATOM 779 C C . ILE A 1 99 ? 26.230 -2.021 -30.613 1.00 84.25 99 ILE A C 1
ATOM 781 O O . ILE A 1 99 ? 26.657 -2.707 -31.541 1.00 84.25 99 ILE A O 1
ATOM 785 N N . TRP A 1 100 ? 25.504 -0.923 -30.809 1.00 79.75 100 TRP A N 1
ATOM 786 C CA . TRP A 1 100 ? 25.135 -0.403 -32.119 1.00 79.75 100 TRP A CA 1
ATOM 787 C C . TRP A 1 100 ? 26.235 0.447 -32.747 1.00 79.75 100 TRP A C 1
ATOM 789 O O . TRP A 1 100 ? 25.914 1.327 -33.517 1.00 79.75 100 TRP A O 1
ATOM 799 N N . ILE A 1 101 ? 27.512 0.224 -32.463 1.00 78.62 101 ILE A N 1
ATOM 800 C CA . ILE A 1 101 ? 28.661 0.702 -33.253 1.00 78.62 101 ILE A CA 1
ATOM 801 C C . ILE A 1 101 ? 29.515 -0.508 -33.626 1.00 78.62 101 ILE A C 1
ATOM 803 O O . ILE A 1 101 ? 29.925 -0.655 -34.772 1.00 78.62 101 ILE A O 1
ATOM 807 N N . VAL A 1 102 ? 29.714 -1.410 -32.667 1.00 81.06 102 VAL A N 1
ATOM 808 C CA . VAL A 1 102 ? 30.579 -2.582 -32.790 1.00 81.06 102 VAL A CA 1
ATOM 809 C C . VAL A 1 102 ? 29.930 -3.716 -33.593 1.00 81.06 102 VAL A C 1
ATOM 811 O O . VAL A 1 102 ? 30.620 -4.345 -34.389 1.00 81.06 102 VAL A O 1
ATOM 814 N N . ILE A 1 103 ? 28.623 -3.985 -33.444 1.00 80.50 103 ILE A N 1
ATOM 815 C CA . ILE A 1 103 ? 27.971 -5.125 -34.127 1.00 80.50 103 ILE A CA 1
ATOM 816 C C . ILE A 1 103 ? 28.172 -5.086 -35.656 1.00 80.50 103 ILE A C 1
ATOM 818 O O . ILE A 1 103 ? 28.593 -6.097 -36.216 1.00 80.50 103 ILE A O 1
ATOM 822 N N . PRO A 1 104 ? 27.939 -3.960 -36.354 1.00 73.62 104 PRO A N 1
ATOM 823 C CA . PRO A 1 104 ? 28.092 -3.901 -37.812 1.00 73.62 104 PRO A CA 1
ATOM 824 C C . PRO A 1 104 ? 29.543 -3.786 -38.280 1.00 73.62 104 PRO A C 1
ATOM 826 O O . PRO A 1 104 ? 29.799 -3.915 -39.472 1.00 73.62 104 PRO A O 1
ATOM 829 N N . LEU A 1 105 ? 30.482 -3.541 -37.357 1.00 73.69 105 LEU A N 1
ATOM 830 C CA . LEU A 1 105 ? 31.918 -3.641 -37.615 1.00 73.69 105 LEU A CA 1
ATOM 831 C C . LEU A 1 105 ? 32.390 -5.104 -37.581 1.00 73.69 105 LEU A C 1
ATOM 833 O O . LEU A 1 105 ? 33.289 -5.469 -38.331 1.00 73.69 105 LEU A O 1
ATOM 837 N N . LEU A 1 106 ? 31.789 -5.932 -36.718 1.00 77.12 106 LEU A N 1
ATOM 838 C CA . LEU A 1 106 ? 32.155 -7.343 -36.539 1.00 77.12 106 LEU A CA 1
ATOM 839 C C . LEU A 1 106 ? 31.418 -8.297 -37.487 1.00 77.12 106 LEU A C 1
ATOM 841 O O . LEU A 1 106 ? 31.957 -9.346 -37.832 1.00 77.12 106 LEU A O 1
ATOM 845 N N . LEU A 1 107 ? 30.187 -7.970 -37.885 1.00 72.38 107 LEU A N 1
ATOM 846 C CA . LEU A 1 107 ? 29.380 -8.800 -38.780 1.00 72.38 107 LEU A CA 1
ATOM 847 C C . LEU A 1 107 ? 29.350 -8.198 -40.196 1.00 72.38 107 LEU A C 1
ATOM 849 O O . LEU A 1 107 ? 29.153 -6.988 -40.322 1.00 72.38 107 LEU A O 1
ATOM 853 N N . PRO A 1 108 ? 29.439 -9.011 -41.270 1.00 65.88 108 PRO A N 1
ATOM 854 C CA . PRO A 1 108 ? 29.344 -8.565 -42.666 1.00 65.88 108 PRO A CA 1
ATOM 855 C C . PRO A 1 108 ? 27.894 -8.213 -43.066 1.00 65.88 108 PRO A C 1
ATOM 857 O O . PRO A 1 108 ? 27.397 -8.606 -44.113 1.00 65.88 108 PRO A O 1
ATOM 860 N N . ILE A 1 109 ? 27.194 -7.476 -42.202 1.00 64.75 109 ILE A N 1
ATOM 861 C CA . ILE A 1 109 ? 25.835 -6.935 -42.387 1.00 64.75 109 ILE A CA 1
ATOM 862 C C . ILE A 1 109 ? 25.927 -5.400 -42.582 1.00 64.75 109 ILE A C 1
ATOM 864 O O . ILE A 1 109 ? 24.931 -4.674 -42.536 1.00 64.75 109 ILE A O 1
ATOM 868 N N . ARG A 1 110 ? 27.155 -4.903 -42.803 1.00 57.56 110 ARG A N 1
ATOM 869 C CA . ARG A 1 110 ? 27.552 -3.491 -42.840 1.00 57.56 110 ARG A CA 1
ATOM 870 C C . ARG A 1 110 ? 26.632 -2.658 -43.731 1.00 57.56 110 ARG A C 1
ATOM 872 O O . ARG A 1 110 ? 26.063 -1.694 -43.237 1.00 57.56 110 ARG A O 1
ATOM 879 N N . ASP A 1 111 ? 26.386 -3.071 -44.969 1.00 57.72 111 ASP A N 1
ATOM 880 C CA . ASP A 1 111 ? 25.690 -2.224 -45.951 1.00 57.72 111 ASP A CA 1
ATOM 881 C C . ASP A 1 111 ? 24.202 -2.001 -45.626 1.00 57.72 111 ASP A C 1
ATOM 883 O O . ASP A 1 111 ? 23.681 -0.907 -45.813 1.00 57.72 111 ASP A O 1
ATOM 887 N N . SER A 1 112 ? 23.531 -2.990 -45.025 1.00 56.94 112 SER A N 1
ATOM 888 C CA . SER A 1 112 ? 22.118 -2.869 -44.618 1.00 56.94 112 SER A CA 1
ATOM 889 C C . SER A 1 112 ? 21.905 -2.108 -43.301 1.00 56.94 112 SER A C 1
ATOM 891 O O . SER A 1 112 ? 20.819 -1.588 -43.046 1.00 56.94 112 SER A O 1
ATOM 893 N N . LEU A 1 113 ? 22.932 -2.027 -42.447 1.00 56.34 113 LEU A N 1
ATOM 894 C CA . LEU A 1 113 ? 22.842 -1.374 -41.138 1.00 56.34 113 LEU A CA 1
ATOM 895 C C . LEU A 1 113 ? 23.384 0.062 -41.170 1.00 56.34 113 LEU A C 1
ATOM 897 O O . LEU A 1 113 ? 22.855 0.909 -40.449 1.00 56.34 113 LEU A O 1
ATOM 901 N N . HIS A 1 114 ? 24.389 0.354 -42.009 1.00 53.59 114 HIS A N 1
ATOM 902 C CA . HIS A 1 114 ? 25.146 1.615 -42.015 1.00 53.59 114 HIS A CA 1
ATOM 903 C C . HIS A 1 114 ? 24.339 2.834 -42.496 1.00 53.59 114 HIS A C 1
ATOM 905 O O . HIS A 1 114 ? 24.539 3.929 -41.977 1.00 53.59 114 HIS A O 1
ATOM 911 N N . GLU A 1 115 ? 23.360 2.683 -43.396 1.00 52.38 115 GLU A N 1
ATOM 912 C CA . GLU A 1 115 ? 22.491 3.812 -43.798 1.00 52.38 115 GLU A CA 1
ATOM 913 C C . GLU A 1 115 ? 21.563 4.306 -42.673 1.00 52.38 115 GLU A C 1
ATOM 915 O O . GLU A 1 115 ? 21.045 5.423 -42.724 1.00 52.38 115 GLU A O 1
ATOM 920 N N . THR A 1 116 ? 21.383 3.504 -41.618 1.00 55.97 116 THR A N 1
ATOM 921 C CA . THR A 1 116 ? 20.576 3.859 -40.436 1.00 55.97 116 THR A CA 1
ATOM 922 C C . THR A 1 116 ? 21.454 4.344 -39.262 1.00 55.97 116 THR A C 1
ATOM 924 O O . THR A 1 116 ? 20.969 4.513 -38.135 1.00 55.97 116 THR A O 1
ATOM 927 N N . TYR A 1 117 ? 22.755 4.579 -39.495 1.00 56.47 117 TYR A N 1
ATOM 928 C CA . TYR A 1 117 ? 23.699 5.189 -38.547 1.00 56.47 117 TYR A CA 1
ATOM 929 C C . TYR A 1 117 ? 23.688 6.716 -38.638 1.00 56.47 117 TYR A C 1
ATOM 931 O O . TYR A 1 117 ? 24.679 7.359 -38.970 1.00 56.47 117 TYR A O 1
ATOM 939 N N . SER A 1 118 ? 22.568 7.343 -38.296 1.00 54.88 118 SER A N 1
ATOM 940 C CA . SER A 1 118 ? 22.617 8.756 -37.922 1.00 54.88 118 SER A CA 1
ATOM 941 C C . SER A 1 118 ? 22.967 8.843 -36.435 1.00 54.88 118 SER A C 1
ATOM 943 O O . SER A 1 118 ? 22.210 8.323 -35.607 1.00 54.88 118 SER A O 1
ATOM 945 N N . GLY A 1 119 ? 24.054 9.536 -36.075 1.00 55.59 119 GLY A N 1
ATOM 946 C CA . GLY A 1 119 ? 24.430 9.844 -34.681 1.00 55.59 119 GLY A CA 1
ATOM 947 C C . GLY A 1 119 ? 23.300 10.462 -33.833 1.00 55.59 119 GLY A C 1
ATOM 948 O O . GLY A 1 119 ? 23.341 10.409 -32.606 1.00 55.59 119 GLY A O 1
ATOM 949 N N . ASN A 1 120 ? 22.229 10.933 -34.479 1.00 61.94 120 ASN A N 1
ATOM 950 C CA . ASN A 1 120 ? 20.986 11.422 -33.878 1.00 61.94 120 ASN A CA 1
ATOM 951 C C . ASN A 1 120 ? 20.210 10.372 -33.050 1.00 61.94 120 ASN A C 1
ATOM 953 O O . ASN A 1 120 ? 19.400 10.742 -32.202 1.00 61.94 120 ASN A O 1
ATOM 957 N N . MET A 1 121 ? 20.453 9.067 -33.234 1.00 69.75 121 MET A N 1
ATOM 958 C CA . MET A 1 121 ? 19.712 8.009 -32.517 1.00 69.75 121 MET A CA 1
ATOM 959 C C . MET A 1 121 ? 20.118 7.848 -31.044 1.00 69.75 121 MET A C 1
ATOM 961 O O . MET A 1 121 ? 19.360 7.284 -30.252 1.00 69.75 121 MET A O 1
ATOM 965 N N . SER A 1 122 ? 21.287 8.358 -30.648 1.00 74.31 122 SER A N 1
ATOM 966 C CA . SER A 1 122 ? 21.735 8.335 -29.249 1.00 74.31 122 SER A CA 1
ATOM 967 C C . SER A 1 122 ? 20.867 9.230 -28.362 1.00 74.31 122 SER A C 1
ATOM 969 O O . SER A 1 122 ? 20.532 8.844 -27.245 1.00 74.31 122 SER A O 1
ATOM 971 N N . ILE A 1 123 ? 20.434 10.382 -28.889 1.00 78.50 123 ILE A N 1
ATOM 972 C CA . ILE A 1 123 ? 19.537 11.312 -28.190 1.00 78.50 123 ILE A CA 1
ATOM 973 C C . ILE A 1 123 ? 18.169 10.657 -27.989 1.00 78.50 123 ILE A C 1
ATOM 975 O O . ILE A 1 123 ? 17.652 10.644 -26.876 1.00 78.50 123 ILE A O 1
ATOM 979 N N . VAL A 1 124 ? 17.617 10.035 -29.037 1.00 80.00 124 VAL A N 1
ATOM 980 C CA . VAL A 1 124 ? 16.335 9.313 -28.963 1.00 80.00 124 VAL A CA 1
ATOM 981 C C . VAL A 1 124 ? 16.394 8.206 -27.906 1.00 80.00 124 VAL A C 1
ATOM 983 O O . VAL A 1 124 ? 15.495 8.104 -27.074 1.00 80.00 124 VAL A O 1
ATOM 986 N N . ARG A 1 125 ? 17.479 7.420 -27.868 1.00 80.75 125 ARG A N 1
ATOM 987 C CA . ARG A 1 125 ? 17.674 6.375 -26.848 1.00 80.75 125 ARG A CA 1
ATOM 988 C C . ARG A 1 125 ? 17.740 6.951 -25.436 1.00 80.75 125 ARG A C 1
ATOM 990 O O . ARG A 1 125 ? 17.111 6.402 -24.533 1.00 80.75 125 ARG A O 1
ATOM 997 N N . PHE A 1 126 ? 18.492 8.032 -25.247 1.00 83.88 126 PHE A N 1
ATOM 998 C CA . PHE A 1 126 ? 18.595 8.693 -23.952 1.00 83.88 126 PHE A CA 1
ATOM 999 C C . PHE A 1 126 ? 17.221 9.172 -23.469 1.00 83.88 126 PHE A C 1
ATOM 1001 O O . PHE A 1 126 ? 16.812 8.824 -22.364 1.00 83.88 126 PHE A O 1
ATOM 1008 N N . VAL A 1 127 ? 16.464 9.863 -24.329 1.00 86.31 127 VAL A N 1
ATOM 1009 C CA . VAL A 1 127 ? 15.098 10.323 -24.024 1.00 86.31 127 VAL A CA 1
ATOM 1010 C C . VAL A 1 127 ? 14.184 9.148 -23.675 1.00 86.31 127 VAL A C 1
ATOM 1012 O O . VAL A 1 127 ? 13.459 9.218 -22.686 1.00 86.31 127 VAL A O 1
ATOM 1015 N N . MET A 1 128 ? 14.252 8.042 -24.422 1.00 86.44 128 MET A N 1
ATOM 1016 C CA . MET A 1 128 ? 13.464 6.839 -24.135 1.00 86.44 128 MET A CA 1
ATOM 1017 C C . MET A 1 128 ? 13.791 6.234 -22.768 1.00 86.44 128 MET A C 1
ATOM 1019 O O . MET A 1 128 ? 12.875 5.845 -22.047 1.00 86.44 128 MET A O 1
ATOM 1023 N N . PHE A 1 129 ? 15.069 6.153 -22.393 1.00 87.75 129 PHE A N 1
ATOM 1024 C CA . PHE A 1 129 ? 15.457 5.630 -21.081 1.00 87.75 129 PHE A CA 1
ATOM 1025 C C . PHE A 1 129 ? 15.081 6.589 -19.951 1.00 87.75 129 PHE A C 1
ATOM 1027 O O . PHE A 1 129 ? 14.604 6.132 -18.917 1.00 87.75 129 PHE A O 1
ATOM 1034 N N . CYS A 1 130 ? 15.218 7.902 -20.149 1.00 88.31 130 CYS A N 1
ATOM 1035 C CA . CYS A 1 130 ? 14.730 8.897 -19.195 1.00 88.31 130 CYS A CA 1
ATOM 1036 C C . CYS A 1 130 ? 13.218 8.780 -18.992 1.00 88.31 130 CYS A C 1
ATOM 1038 O O . CYS A 1 130 ? 12.757 8.758 -17.854 1.00 88.31 130 CYS A O 1
ATOM 1040 N N . PHE A 1 131 ? 12.458 8.657 -20.079 1.00 90.75 131 PHE A N 1
ATOM 1041 C CA . PHE A 1 131 ? 11.007 8.521 -20.028 1.00 90.75 131 PHE A CA 1
ATOM 1042 C C . PHE A 1 131 ? 10.580 7.208 -19.359 1.00 90.75 131 PHE A C 1
ATOM 1044 O O . PHE A 1 131 ? 9.723 7.215 -18.476 1.00 90.75 131 PHE A O 1
ATOM 1051 N N . TRP A 1 132 ? 11.233 6.092 -19.696 1.00 92.19 132 TRP A N 1
ATOM 1052 C CA . TRP A 1 132 ? 11.001 4.806 -19.036 1.00 92.19 132 TRP A CA 1
ATOM 1053 C C . TRP A 1 132 ? 11.302 4.875 -17.530 1.00 92.19 132 TRP A C 1
ATOM 1055 O O . TRP A 1 132 ? 10.477 4.456 -16.719 1.00 92.19 132 TRP A O 1
ATOM 1065 N N . SER A 1 133 ? 12.440 5.464 -17.143 1.00 89.31 133 SER A N 1
ATOM 1066 C CA . SER A 1 133 ? 12.815 5.648 -15.735 1.00 89.31 133 SER A CA 1
ATOM 1067 C C . SER A 1 133 ? 11.833 6.561 -14.999 1.00 89.31 133 SER A C 1
ATOM 1069 O O . SER A 1 133 ? 11.479 6.272 -13.858 1.00 89.31 133 SER A O 1
ATOM 1071 N N . ALA A 1 134 ? 11.350 7.629 -15.641 1.00 89.62 134 ALA A N 1
ATOM 1072 C CA . ALA A 1 134 ? 10.350 8.526 -15.066 1.00 89.62 134 ALA A CA 1
ATOM 1073 C C . ALA A 1 134 ? 9.038 7.790 -14.763 1.00 89.62 134 ALA A C 1
ATOM 1075 O O . ALA A 1 134 ? 8.513 7.917 -13.657 1.00 89.62 134 ALA A O 1
ATOM 1076 N N . ILE A 1 135 ? 8.546 6.967 -15.695 1.00 89.38 135 ILE A N 1
ATOM 1077 C CA . ILE A 1 135 ? 7.341 6.162 -15.459 1.00 89.38 135 ILE A CA 1
ATOM 1078 C C . ILE A 1 135 ? 7.584 5.123 -14.363 1.00 89.38 135 ILE A C 1
ATOM 1080 O O . ILE A 1 135 ? 6.755 4.995 -13.465 1.00 89.38 135 ILE A O 1
ATOM 1084 N N . TYR A 1 136 ? 8.722 4.419 -14.386 1.00 89.56 136 TYR A N 1
ATOM 1085 C CA . TYR A 1 136 ? 9.063 3.438 -13.353 1.00 89.56 136 TYR A CA 1
ATOM 1086 C C . TYR A 1 136 ? 9.020 4.061 -11.948 1.00 89.56 136 TYR A C 1
ATOM 1088 O O . TYR A 1 136 ? 8.369 3.523 -11.050 1.00 89.56 136 TYR A O 1
ATOM 1096 N N . PHE A 1 137 ? 9.664 5.218 -11.757 1.00 89.56 137 PHE A N 1
ATOM 1097 C CA . PHE A 1 137 ? 9.654 5.909 -10.465 1.00 89.56 137 PHE A CA 1
ATOM 1098 C C . PHE A 1 137 ? 8.299 6.540 -10.131 1.00 89.56 137 PHE A C 1
ATOM 1100 O O . PHE A 1 137 ? 7.959 6.613 -8.953 1.00 89.56 137 PHE A O 1
ATOM 1107 N N . GLY A 1 138 ? 7.509 6.944 -11.128 1.00 87.62 138 GLY A N 1
ATOM 1108 C CA . GLY A 1 138 ? 6.129 7.390 -10.929 1.00 87.62 138 GLY A CA 1
ATOM 1109 C C . GLY A 1 138 ? 5.228 6.274 -10.390 1.00 87.62 138 GLY A C 1
ATOM 1110 O O . GLY A 1 138 ? 4.499 6.487 -9.422 1.00 87.62 138 GLY A O 1
ATOM 1111 N N . LEU A 1 139 ? 5.332 5.067 -10.956 1.00 87.19 139 LEU A N 1
ATOM 1112 C CA . LEU A 1 139 ? 4.615 3.884 -10.470 1.00 87.19 139 LEU A CA 1
ATOM 1113 C C . LEU A 1 139 ? 5.072 3.486 -9.060 1.00 87.19 139 LEU A C 1
ATOM 1115 O O . LEU A 1 139 ? 4.232 3.240 -8.197 1.00 87.19 139 LEU A O 1
ATOM 1119 N N . GLU A 1 140 ? 6.385 3.490 -8.797 1.00 85.81 140 GLU A N 1
ATOM 1120 C CA . GLU A 1 140 ? 6.933 3.233 -7.456 1.00 85.81 140 GLU A CA 1
ATOM 1121 C C . GLU A 1 140 ? 6.440 4.270 -6.428 1.00 85.81 140 GLU A C 1
ATOM 1123 O O . GLU A 1 140 ? 6.129 3.919 -5.291 1.00 85.81 140 GLU A O 1
ATOM 1128 N N . ALA A 1 141 ? 6.345 5.547 -6.807 1.00 87.50 141 ALA A N 1
ATOM 1129 C CA . ALA A 1 141 ? 5.842 6.599 -5.928 1.00 87.50 141 ALA A CA 1
ATOM 1130 C C . ALA A 1 141 ? 4.356 6.410 -5.592 1.00 87.50 141 ALA A C 1
ATOM 1132 O O . ALA A 1 141 ? 3.978 6.556 -4.429 1.00 87.50 141 ALA A O 1
ATOM 1133 N N . LEU A 1 142 ? 3.532 6.042 -6.579 1.00 86.94 142 LEU A N 1
ATOM 1134 C CA . LEU A 1 142 ? 2.108 5.772 -6.374 1.00 86.94 142 LEU A CA 1
ATOM 1135 C C . LEU A 1 142 ? 1.887 4.568 -5.450 1.00 86.94 142 LEU A C 1
ATOM 1137 O O . LEU A 1 142 ? 1.061 4.618 -4.541 1.00 86.94 142 LEU A O 1
ATOM 1141 N N . GLU A 1 143 ? 2.653 3.498 -5.653 1.00 85.38 143 GLU A N 1
ATOM 1142 C CA . GLU A 1 143 ? 2.607 2.314 -4.797 1.00 85.38 143 GLU A CA 1
ATOM 1143 C C . GLU A 1 143 ? 3.011 2.641 -3.353 1.00 85.38 143 GLU A C 1
ATOM 1145 O O . GLU A 1 143 ? 2.296 2.295 -2.410 1.00 85.38 143 GLU A O 1
ATOM 1150 N N . ASN A 1 144 ? 4.104 3.386 -3.170 1.00 86.44 144 ASN A N 1
ATOM 1151 C CA . ASN A 1 144 ? 4.538 3.830 -1.847 1.00 86.44 144 ASN A CA 1
ATOM 1152 C C . ASN A 1 144 ? 3.492 4.727 -1.165 1.00 86.44 144 ASN A C 1
ATOM 1154 O O . ASN A 1 144 ? 3.253 4.569 0.033 1.00 86.44 144 ASN A O 1
ATOM 1158 N N . ALA A 1 145 ? 2.845 5.628 -1.908 1.00 87.38 145 ALA A N 1
ATOM 1159 C CA . ALA A 1 145 ? 1.785 6.488 -1.384 1.00 87.38 145 ALA A CA 1
ATOM 1160 C C . ALA A 1 145 ? 0.563 5.673 -0.926 1.00 87.38 145 ALA A C 1
ATOM 1162 O O . ALA A 1 145 ? 0.062 5.888 0.177 1.00 87.38 145 ALA A O 1
ATOM 1163 N N . ASN A 1 146 ? 0.132 4.684 -1.716 1.00 87.31 146 ASN A N 1
ATOM 1164 C CA . ASN A 1 146 ? -0.961 3.784 -1.339 1.00 87.31 146 ASN A CA 1
ATOM 1165 C C . ASN A 1 146 ? -0.625 2.975 -0.077 1.00 87.31 146 ASN A C 1
ATOM 1167 O O . ASN A 1 146 ? -1.455 2.847 0.823 1.00 87.31 146 ASN A O 1
ATOM 1171 N N . HIS A 1 147 ? 0.605 2.465 0.031 1.00 87.38 147 HIS A N 1
ATOM 1172 C CA . HIS A 1 147 ? 1.053 1.760 1.233 1.00 87.38 147 HIS A CA 1
ATOM 1173 C C . HIS A 1 147 ? 1.063 2.656 2.476 1.00 87.38 147 HIS A C 1
ATOM 1175 O O . HIS A 1 147 ? 0.644 2.212 3.546 1.00 87.38 147 HIS A O 1
ATOM 1181 N N . GLN A 1 148 ? 1.504 3.909 2.343 1.00 88.88 148 GLN A N 1
ATOM 1182 C CA . GLN A 1 148 ? 1.465 4.888 3.431 1.00 88.88 148 GLN A CA 1
ATOM 1183 C C . GLN A 1 148 ? 0.029 5.240 3.833 1.00 88.88 148 GLN A C 1
ATOM 1185 O O . GLN A 1 148 ? -0.259 5.321 5.025 1.00 88.88 148 GLN A O 1
ATOM 1190 N N . ALA A 1 149 ? -0.880 5.388 2.866 1.00 91.12 149 ALA A N 1
ATOM 1191 C CA . ALA A 1 149 ? -2.291 5.659 3.130 1.00 91.12 149 ALA A CA 1
ATOM 1192 C C . ALA A 1 149 ? -2.939 4.534 3.956 1.00 91.12 149 ALA A C 1
ATOM 1194 O O . ALA A 1 149 ? -3.525 4.801 5.004 1.00 91.12 149 ALA A O 1
ATOM 1195 N N . ILE A 1 150 ? -2.740 3.274 3.551 1.00 93.31 150 ILE A N 1
ATOM 1196 C CA . ILE A 1 150 ? -3.251 2.102 4.284 1.00 93.31 150 ILE A CA 1
ATOM 1197 C C . ILE A 1 150 ? -2.627 2.011 5.686 1.00 93.31 150 ILE A C 1
ATOM 1199 O O . ILE A 1 150 ? -3.306 1.669 6.655 1.00 93.31 150 ILE A O 1
ATOM 1203 N N . ALA A 1 151 ? -1.328 2.299 5.819 1.00 92.56 151 ALA A N 1
ATOM 1204 C CA . ALA A 1 151 ? -0.661 2.293 7.120 1.00 92.56 151 ALA A CA 1
ATOM 1205 C C . ALA A 1 151 ? -1.236 3.365 8.062 1.00 92.56 151 ALA A C 1
ATOM 1207 O O . ALA A 1 151 ? -1.507 3.068 9.226 1.00 92.56 151 ALA A O 1
ATOM 1208 N N . ASN A 1 152 ? -1.480 4.576 7.556 1.00 94.56 152 ASN A N 1
ATOM 1209 C CA . ASN A 1 152 ? -2.095 5.660 8.322 1.00 94.56 152 ASN A CA 1
ATOM 1210 C C . ASN A 1 152 ? -3.522 5.325 8.759 1.00 94.56 152 ASN A C 1
ATOM 1212 O O . ASN A 1 152 ? -3.882 5.579 9.906 1.00 94.56 152 ASN A O 1
ATOM 1216 N N . GLU A 1 153 ? -4.319 4.719 7.881 1.00 94.50 153 GLU A N 1
ATOM 1217 C CA . GLU A 1 153 ? -5.680 4.295 8.217 1.00 94.50 153 GLU A CA 1
ATOM 1218 C C . GLU A 1 153 ? -5.684 3.285 9.375 1.00 94.50 153 GLU A C 1
ATOM 1220 O O . GLU A 1 153 ? -6.443 3.429 10.334 1.00 94.50 153 GLU A O 1
ATOM 1225 N N . ARG A 1 154 ? -4.763 2.314 9.355 1.00 94.38 154 ARG A N 1
ATOM 1226 C CA . ARG A 1 154 ? -4.599 1.348 10.455 1.00 94.38 154 ARG A CA 1
ATOM 1227 C C . ARG A 1 154 ? -4.191 2.012 11.767 1.00 94.38 154 ARG A C 1
ATOM 1229 O O . ARG A 1 154 ? -4.706 1.633 12.816 1.00 94.38 154 ARG A O 1
ATOM 1236 N N . LEU A 1 155 ? -3.284 2.988 11.718 1.00 95.62 155 LEU A N 1
ATOM 1237 C CA . LEU A 1 155 ? -2.878 3.746 12.905 1.00 95.62 155 LEU A CA 1
ATOM 1238 C C . LEU A 1 155 ? -4.049 4.544 13.486 1.00 95.62 155 LEU A C 1
ATOM 1240 O O . LEU A 1 155 ? -4.220 4.571 14.702 1.00 95.62 155 LEU A O 1
ATOM 1244 N N . LEU A 1 156 ? -4.881 5.141 12.632 1.00 95.44 156 LEU A N 1
ATOM 1245 C CA . LEU A 1 156 ? -6.062 5.890 13.056 1.00 95.44 156 LEU A CA 1
ATOM 1246 C C . LEU A 1 156 ? -7.113 4.984 13.715 1.00 95.44 156 LEU A C 1
ATOM 1248 O O . LEU A 1 156 ? -7.680 5.353 14.742 1.00 95.44 156 LEU A O 1
ATOM 1252 N N . LEU A 1 157 ? -7.347 3.789 13.166 1.00 95.12 157 LEU A N 1
ATOM 1253 C CA . LEU A 1 157 ? -8.233 2.796 13.779 1.00 95.12 157 LEU A CA 1
ATOM 1254 C C . LEU A 1 157 ? -7.716 2.344 15.150 1.00 95.12 157 LEU A C 1
ATOM 1256 O O . LEU A 1 157 ? -8.477 2.349 16.115 1.00 95.12 157 LEU A O 1
ATOM 1260 N N . ALA A 1 158 ? -6.423 2.031 15.256 1.00 92.25 158 ALA A N 1
ATOM 1261 C CA . ALA A 1 158 ? -5.809 1.649 16.527 1.00 92.25 158 ALA A CA 1
ATOM 1262 C C . ALA A 1 158 ? -5.876 2.783 17.568 1.00 92.25 158 ALA A C 1
ATOM 1264 O O . ALA A 1 158 ? -6.138 2.529 18.743 1.00 92.25 158 ALA A O 1
ATOM 1265 N N . ALA A 1 159 ? -5.685 4.037 17.142 1.00 94.06 159 ALA A N 1
ATOM 1266 C CA . ALA A 1 159 ? -5.820 5.203 18.011 1.00 94.06 159 ALA A CA 1
ATOM 1267 C C . ALA A 1 159 ? -7.257 5.364 18.530 1.00 94.06 159 ALA A C 1
ATOM 1269 O O . ALA A 1 159 ? -7.445 5.526 19.733 1.00 94.06 159 ALA A O 1
ATOM 1270 N N . ARG A 1 160 ? -8.268 5.235 17.658 1.00 91.25 160 ARG A N 1
ATOM 1271 C CA . ARG A 1 160 ? -9.687 5.268 18.056 1.00 91.25 160 ARG A CA 1
ATOM 1272 C C . ARG A 1 160 ? -10.038 4.148 19.027 1.00 91.25 160 ARG A C 1
ATOM 1274 O O . ARG A 1 160 ? -10.725 4.386 20.012 1.00 91.25 160 ARG A O 1
ATOM 1281 N N . GLU A 1 161 ? -9.558 2.934 18.779 1.00 88.94 161 GLU A N 1
ATOM 1282 C CA . GLU A 1 161 ? -9.790 1.807 19.685 1.00 88.94 161 GLU A CA 1
ATOM 1283 C C . GLU A 1 161 ? -9.148 2.053 21.060 1.00 88.94 161 GLU A C 1
ATOM 1285 O O . GLU A 1 161 ? -9.750 1.771 22.097 1.00 88.94 161 GLU A O 1
ATOM 1290 N N . SER A 1 162 ? -7.941 2.626 21.081 1.00 87.31 162 SER A N 1
ATOM 1291 C CA . SER A 1 162 ? -7.266 3.019 22.319 1.00 87.31 162 SER A CA 1
ATOM 1292 C C . SER A 1 162 ? -8.008 4.136 23.056 1.00 87.31 162 SER A C 1
ATOM 1294 O O . SER A 1 162 ? -8.084 4.103 24.283 1.00 87.31 162 SER A O 1
ATOM 1296 N N . GLU A 1 163 ? -8.550 5.117 22.336 1.00 86.19 163 GLU A N 1
ATOM 1297 C CA . GLU A 1 163 ? -9.348 6.205 22.903 1.00 86.19 163 GLU A CA 1
ATOM 1298 C C . GLU A 1 163 ? -10.653 5.676 23.506 1.00 86.19 163 GLU A C 1
ATOM 1300 O O . GLU A 1 163 ? -10.958 5.983 24.656 1.00 86.19 163 GLU A O 1
ATOM 1305 N N . LEU A 1 164 ? -11.368 4.797 22.795 1.00 85.56 164 LEU A N 1
ATOM 1306 C CA . LEU A 1 164 ? -12.563 4.127 23.315 1.00 85.56 164 LEU A CA 1
ATOM 1307 C C . LEU A 1 164 ? -12.254 3.337 24.588 1.00 85.56 164 LEU A C 1
ATOM 1309 O O . LEU A 1 164 ? -12.959 3.482 25.583 1.00 85.56 164 LEU A O 1
ATOM 1313 N N . LYS A 1 165 ? -11.166 2.559 24.600 1.00 80.69 165 LYS A N 1
ATOM 1314 C CA . LYS A 1 165 ? -10.715 1.830 25.797 1.00 80.69 165 LYS A CA 1
ATOM 1315 C C . LYS A 1 165 ? -10.368 2.770 26.950 1.00 80.69 165 LYS A C 1
ATOM 1317 O O . LYS A 1 165 ? -10.660 2.454 28.101 1.00 80.69 165 LYS A O 1
ATOM 1322 N N . HIS A 1 166 ? -9.752 3.915 26.662 1.00 80.94 166 HIS A N 1
ATOM 1323 C CA . HIS A 1 166 ? -9.442 4.918 27.676 1.00 80.94 166 HIS A CA 1
ATOM 1324 C C . HIS A 1 166 ? -10.714 5.548 28.259 1.00 80.94 166 HIS A C 1
ATOM 1326 O O . HIS A 1 166 ? -10.844 5.617 29.479 1.00 80.94 166 HIS A O 1
ATOM 1332 N N . LEU A 1 167 ? -11.668 5.945 27.412 1.00 81.81 167 LEU A N 1
ATOM 1333 C CA . LEU A 1 167 ? -12.967 6.477 27.836 1.00 81.81 167 LEU A CA 1
ATOM 1334 C C . LEU A 1 167 ? -13.752 5.448 28.661 1.00 81.81 167 LEU A C 1
ATOM 1336 O O . LEU A 1 167 ? -14.263 5.780 29.728 1.00 81.81 167 LEU A O 1
ATOM 1340 N N . GLN A 1 168 ? -13.775 4.185 28.228 1.00 74.06 168 GLN A N 1
ATOM 1341 C CA . GLN A 1 168 ? -14.362 3.086 29.000 1.00 74.06 168 GLN A CA 1
ATOM 1342 C C . GLN A 1 168 ? -13.674 2.911 30.362 1.00 74.06 168 GLN A C 1
ATOM 1344 O O . GLN A 1 168 ? -14.349 2.678 31.357 1.00 74.06 168 GLN A O 1
ATOM 1349 N N . ALA A 1 169 ? -12.349 3.067 30.443 1.00 75.25 169 ALA A N 1
ATOM 1350 C CA . ALA A 1 169 ? -11.614 2.967 31.704 1.00 75.25 169 ALA A CA 1
ATOM 1351 C C . ALA A 1 169 ? -11.846 4.156 32.658 1.00 75.25 169 ALA A C 1
ATOM 1353 O O . ALA A 1 169 ? -11.684 3.991 33.868 1.00 75.25 169 ALA A O 1
ATOM 1354 N N . GLN A 1 170 ? -12.225 5.338 32.150 1.00 76.25 170 GLN A N 1
ATOM 1355 C CA . GLN A 1 170 ? -12.605 6.475 33.003 1.00 76.25 170 GLN A CA 1
ATOM 1356 C C . GLN A 1 170 ? -13.887 6.192 33.797 1.00 76.25 170 GLN A C 1
ATOM 1358 O O . GLN A 1 170 ? -14.037 6.678 34.921 1.00 76.25 170 GLN A O 1
ATOM 1363 N N . LEU A 1 171 ? -14.786 5.360 33.264 1.00 72.00 171 LEU A N 1
ATOM 1364 C CA . LEU A 1 171 ? -15.881 4.784 34.035 1.00 72.00 171 LEU A CA 1
ATOM 1365 C C . LEU A 1 171 ? -15.286 3.716 34.956 1.00 72.00 171 LEU A C 1
ATOM 1367 O O . LEU A 1 171 ? -15.185 2.568 34.557 1.00 72.00 171 LEU A O 1
ATOM 1371 N N . ASN A 1 172 ? -14.847 4.071 36.169 1.00 67.56 172 ASN A N 1
ATOM 1372 C CA . ASN A 1 172 ? -14.324 3.098 37.135 1.00 67.56 172 ASN A CA 1
ATOM 1373 C C . ASN A 1 172 ? -15.454 2.131 37.553 1.00 67.56 172 ASN A C 1
ATOM 1375 O O . ASN A 1 172 ? -16.257 2.489 38.425 1.00 67.56 172 ASN A O 1
ATOM 1379 N N . PRO A 1 173 ? -15.538 0.908 36.986 1.00 73.88 173 PRO A N 1
ATOM 1380 C CA . PRO A 1 173 ? -16.715 0.065 37.172 1.00 73.88 173 PRO A CA 1
ATOM 1381 C C . PRO A 1 173 ? -16.779 -0.416 38.618 1.00 73.88 173 PRO A C 1
ATOM 1383 O O . PRO A 1 173 ? -17.844 -0.491 39.214 1.00 73.88 173 PRO A O 1
ATOM 1386 N N . HIS A 1 174 ? -15.615 -0.658 39.223 1.00 74.56 174 HIS A N 1
ATOM 1387 C CA . HIS A 1 174 ? -15.507 -1.073 40.611 1.00 74.56 174 HIS A CA 1
ATOM 1388 C C . HIS A 1 174 ? -16.042 -0.005 41.568 1.00 74.56 174 HIS A C 1
ATOM 1390 O O . HIS A 1 174 ? -16.787 -0.335 42.486 1.00 74.56 174 HIS A O 1
ATOM 1396 N N . PHE A 1 175 ? -15.721 1.274 41.340 1.00 77.94 175 PHE A N 1
ATOM 1397 C CA . PHE A 1 175 ? -16.304 2.356 42.134 1.00 77.94 175 PHE A CA 1
ATOM 1398 C C . PHE A 1 175 ? -17.829 2.399 41.982 1.00 77.94 175 PHE A C 1
ATOM 1400 O O . PHE A 1 175 ? -18.527 2.398 42.990 1.00 77.94 175 PHE A O 1
ATOM 1407 N N . LEU A 1 176 ? -18.340 2.345 40.747 1.00 78.31 176 LEU A N 1
ATOM 1408 C CA . LEU A 1 176 ? -19.781 2.350 40.472 1.00 78.31 176 LEU A CA 1
ATOM 1409 C C . LEU A 1 176 ? -20.512 1.180 41.148 1.00 78.31 176 LEU A C 1
ATOM 1411 O O . LEU A 1 176 ? -21.505 1.402 41.841 1.00 78.31 176 LEU A O 1
ATOM 1415 N N . PHE A 1 177 ? -20.008 -0.051 41.016 1.00 77.25 177 PHE A N 1
ATOM 1416 C CA . PHE A 1 177 ? -20.611 -1.217 41.670 1.00 77.25 177 PHE A CA 1
ATOM 1417 C C . PHE A 1 177 ? -20.538 -1.120 43.191 1.00 77.25 177 PHE A C 1
ATOM 1419 O O . PHE A 1 177 ? -21.503 -1.463 43.869 1.00 77.25 177 PHE A O 1
ATOM 1426 N N . ASN A 1 178 ? -19.435 -0.612 43.742 1.00 76.25 178 ASN A N 1
ATOM 1427 C CA . ASN A 1 178 ? -19.314 -0.419 45.184 1.00 76.25 178 ASN A CA 1
ATOM 1428 C C . ASN A 1 178 ? -20.296 0.632 45.703 1.00 76.25 178 ASN A C 1
ATOM 1430 O O . ASN A 1 178 ? -20.905 0.426 46.754 1.00 76.25 178 ASN A O 1
ATOM 1434 N N . SER A 1 179 ? -20.494 1.726 44.966 1.00 81.12 179 SER A N 1
ATOM 1435 C CA . SER A 1 179 ? -21.501 2.734 45.297 1.00 81.12 179 SER A CA 1
ATOM 1436 C C . SER A 1 179 ? -22.914 2.149 45.256 1.00 81.12 179 SER A C 1
ATOM 1438 O O . SER A 1 179 ? -23.658 2.334 46.217 1.00 81.12 179 SER A O 1
ATOM 1440 N N . LEU A 1 180 ? -23.263 1.388 44.212 1.00 83.44 180 LEU A N 1
ATOM 1441 C CA . LEU A 1 180 ? -24.580 0.748 44.080 1.00 83.44 180 LEU A CA 1
ATOM 1442 C C . LEU A 1 180 ? -24.830 -0.299 45.172 1.00 83.44 180 LEU A C 1
ATOM 1444 O O . LEU A 1 180 ? -25.883 -0.278 45.799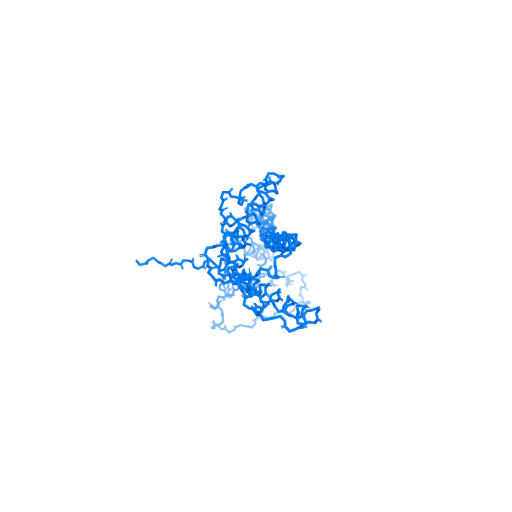 1.00 83.44 180 LEU A O 1
ATOM 1448 N N . ASN A 1 181 ? -23.853 -1.160 45.465 1.00 79.06 181 ASN A N 1
ATOM 1449 C CA . ASN A 1 181 ? -23.958 -2.157 46.537 1.00 79.06 181 ASN A CA 1
ATOM 1450 C C . ASN A 1 181 ? -24.105 -1.501 47.919 1.00 79.06 181 ASN A C 1
ATOM 1452 O O . ASN A 1 181 ? -24.871 -1.971 48.758 1.00 79.06 181 ASN A O 1
ATOM 1456 N N . THR A 1 182 ? -23.400 -0.389 48.155 1.00 81.69 182 THR A N 1
ATOM 1457 C CA . THR A 1 182 ? -23.556 0.390 49.393 1.00 81.69 182 THR A CA 1
ATOM 1458 C C . THR A 1 182 ? -24.964 0.977 49.496 1.00 81.69 182 THR A C 1
ATOM 1460 O O . THR A 1 182 ? -25.552 0.947 50.576 1.00 81.69 182 THR A O 1
ATOM 1463 N N . LEU A 1 183 ? -25.518 1.479 48.389 1.00 80.50 183 LEU A N 1
ATOM 1464 C CA . LEU A 1 183 ? -26.875 2.025 48.331 1.00 80.50 183 LEU A CA 1
ATOM 1465 C C . LEU A 1 183 ? -27.922 0.929 48.587 1.00 80.50 183 LEU A C 1
ATOM 1467 O O . LEU A 1 183 ? -28.752 1.090 49.476 1.00 80.50 183 LEU A O 1
ATOM 1471 N N . LEU A 1 184 ? -27.786 -0.228 47.929 1.00 82.12 184 LEU A N 1
ATOM 1472 C CA . LEU A 1 184 ? -28.598 -1.431 48.167 1.00 82.12 184 LEU A CA 1
ATOM 1473 C C . LEU A 1 184 ? -28.615 -1.839 49.648 1.00 82.12 184 LEU A C 1
ATOM 1475 O O . LEU A 1 184 ? -29.667 -2.167 50.178 1.00 82.12 184 LEU A O 1
ATOM 1479 N N . SER A 1 185 ? -27.474 -1.782 50.344 1.00 76.19 185 SER A N 1
ATOM 1480 C CA . SER A 1 185 ? -27.398 -2.167 51.766 1.00 76.19 185 SER A CA 1
ATOM 1481 C C . SER A 1 185 ? -28.088 -1.197 52.735 1.00 76.19 185 SER A C 1
ATOM 1483 O O . SER A 1 185 ? -28.315 -1.547 53.893 1.00 76.19 185 SER A O 1
ATOM 1485 N N . LYS A 1 186 ? -28.374 0.033 52.291 1.00 79.12 186 LYS A N 1
ATOM 1486 C CA . LYS A 1 186 ? -28.966 1.099 53.113 1.00 79.12 186 LYS A CA 1
ATOM 1487 C C . LYS A 1 186 ? -30.416 1.405 52.747 1.00 79.12 186 LYS A C 1
ATOM 1489 O O . LYS A 1 186 ? -31.099 2.052 53.539 1.00 79.12 186 LYS A O 1
ATOM 1494 N N . GLU A 1 187 ? -30.862 0.972 51.574 1.00 85.81 187 GLU A N 1
ATOM 1495 C CA . GLU A 1 187 ? -32.209 1.203 51.072 1.00 85.81 187 GLU A CA 1
ATOM 1496 C C . GLU A 1 187 ? -33.222 0.276 51.757 1.00 85.81 187 GLU A C 1
ATOM 1498 O O . GLU A 1 187 ? -32.962 -0.907 51.975 1.00 85.81 187 GLU A O 1
ATOM 1503 N N . GLN A 1 188 ? -34.380 0.825 52.117 1.00 83.88 188 GLN A N 1
ATOM 1504 C CA . GLN A 1 188 ? -35.453 0.095 52.806 1.00 83.88 188 GLN A CA 1
ATOM 1505 C C . GLN A 1 188 ? -36.705 -0.024 51.938 1.00 83.88 188 GLN A C 1
ATOM 1507 O O . GLN A 1 188 ? -37.562 -0.864 52.215 1.00 83.88 188 GLN A O 1
ATOM 1512 N N . ASN A 1 189 ? -36.816 0.788 50.882 1.00 86.44 189 ASN A N 1
ATOM 1513 C CA . ASN A 1 189 ? -37.902 0.672 49.926 1.00 86.44 189 ASN A CA 1
ATOM 1514 C C . ASN A 1 189 ? -37.641 -0.517 48.970 1.00 86.44 189 ASN A C 1
ATOM 1516 O O . ASN A 1 189 ? -36.660 -0.490 48.221 1.00 86.44 189 ASN A O 1
ATOM 1520 N N . PRO A 1 190 ? -38.515 -1.544 48.947 1.00 84.19 190 PRO A N 1
ATOM 1521 C CA . PRO A 1 190 ? -38.329 -2.726 48.106 1.00 84.19 190 PRO A CA 1
ATOM 1522 C C . PRO A 1 190 ? -38.322 -2.413 46.601 1.00 84.19 190 PRO A C 1
ATOM 1524 O O . PRO A 1 190 ? -37.595 -3.061 45.851 1.00 84.19 190 PRO A O 1
ATOM 1527 N N . GLU A 1 191 ? -39.067 -1.399 46.152 1.00 82.44 191 GLU A N 1
ATOM 1528 C CA . GLU A 1 191 ? -39.095 -0.976 44.746 1.00 82.44 191 GLU A CA 1
ATOM 1529 C C . GLU A 1 191 ? -37.777 -0.295 44.342 1.00 82.44 191 GLU A C 1
ATOM 1531 O O . GLU A 1 191 ? -37.201 -0.600 43.295 1.00 82.44 191 GLU A O 1
ATOM 1536 N N . ALA A 1 192 ? -37.233 0.562 45.214 1.00 82.62 192 ALA A N 1
ATOM 1537 C CA . ALA A 1 192 ? -35.932 1.199 45.003 1.00 82.62 192 ALA A CA 1
ATOM 1538 C C . ALA A 1 192 ? -34.779 0.179 45.034 1.00 82.62 192 ALA A C 1
ATOM 1540 O O . ALA A 1 192 ? -33.837 0.283 44.240 1.00 82.62 192 ALA A O 1
ATOM 1541 N N . LEU A 1 193 ? -34.872 -0.838 45.900 1.00 85.56 193 LEU A N 1
ATOM 1542 C CA . LEU A 1 193 ? -33.929 -1.956 45.953 1.00 85.56 193 LEU A CA 1
ATOM 1543 C C . LEU A 1 193 ? -33.903 -2.704 44.612 1.00 85.56 193 LEU A C 1
ATOM 1545 O O . LEU A 1 193 ? -32.834 -2.900 44.032 1.00 85.56 193 LEU A O 1
ATOM 1549 N N . GLN A 1 194 ? -35.079 -3.055 44.086 1.00 85.38 194 GLN A N 1
ATOM 1550 C CA . GLN A 1 194 ? -35.208 -3.770 42.818 1.00 85.38 194 GLN A CA 1
ATOM 1551 C C . GLN A 1 194 ? -34.719 -2.931 41.629 1.00 85.38 194 GLN A C 1
ATOM 1553 O O . GLN A 1 194 ? -33.964 -3.428 40.795 1.00 85.38 194 GLN A O 1
ATOM 1558 N N . MET A 1 195 ? -35.053 -1.637 41.582 1.00 85.12 195 MET A N 1
ATOM 1559 C CA . MET A 1 195 ? -34.546 -0.725 40.550 1.00 85.12 195 MET A CA 1
ATOM 1560 C C . MET A 1 195 ? -33.012 -0.620 40.579 1.00 85.12 195 MET A C 1
ATOM 1562 O O . MET A 1 195 ? -32.364 -0.658 39.532 1.00 85.12 195 MET A O 1
ATOM 1566 N N . THR A 1 196 ? -32.423 -0.518 41.774 1.00 86.06 196 THR A N 1
ATOM 1567 C CA . THR A 1 196 ? -30.965 -0.417 41.951 1.00 86.06 196 THR A CA 1
ATOM 1568 C C . THR A 1 196 ? -30.261 -1.723 41.572 1.00 86.06 196 THR A C 1
ATOM 1570 O O . THR A 1 196 ? -29.187 -1.686 40.970 1.00 86.06 196 THR A O 1
ATOM 1573 N N . GLN A 1 197 ? -30.875 -2.872 41.867 1.00 87.12 197 GLN A N 1
ATOM 1574 C CA . GLN A 1 197 ? -30.392 -4.197 41.470 1.00 87.12 197 GLN A CA 1
ATOM 1575 C C . GLN A 1 197 ? -30.358 -4.341 39.940 1.00 87.12 197 GLN A C 1
ATOM 1577 O O . GLN A 1 197 ? -29.310 -4.674 39.384 1.00 87.12 197 GLN A O 1
ATOM 1582 N N . ASN A 1 198 ? -31.466 -4.020 39.265 1.00 87.44 198 ASN A N 1
ATOM 1583 C CA . ASN A 1 198 ? -31.566 -4.087 37.804 1.00 87.44 198 ASN A CA 1
ATOM 1584 C C . ASN A 1 198 ? -30.562 -3.128 37.145 1.00 87.44 198 ASN A C 1
ATOM 1586 O O . ASN A 1 198 ? -29.878 -3.487 36.189 1.00 87.44 198 ASN A O 1
ATOM 1590 N N . LEU A 1 199 ? -30.389 -1.922 37.704 1.00 86.50 199 LEU A N 1
ATOM 1591 C CA . LEU A 1 199 ? -29.389 -0.962 37.231 1.00 86.50 199 LEU A CA 1
ATOM 1592 C C . LEU A 1 199 ? -27.957 -1.491 37.389 1.00 86.50 199 LEU A C 1
ATOM 1594 O O . LEU A 1 199 ? -27.135 -1.324 36.486 1.00 86.50 199 LEU A O 1
ATOM 1598 N N . ALA A 1 200 ? -27.647 -2.131 38.518 1.00 86.44 200 ALA A N 1
ATOM 1599 C CA . ALA A 1 200 ? -26.334 -2.720 38.757 1.00 86.44 200 ALA A CA 1
ATOM 1600 C C . ALA A 1 200 ? -26.033 -3.872 37.788 1.00 86.44 200 ALA A C 1
ATOM 1602 O O . ALA A 1 200 ? -24.905 -3.963 37.296 1.00 86.44 200 ALA A O 1
ATOM 1603 N N . ASN A 1 201 ? -27.019 -4.725 37.499 1.00 86.00 201 ASN A N 1
ATOM 1604 C CA . ASN A 1 201 ? -26.878 -5.815 36.535 1.00 86.00 201 ASN A CA 1
ATOM 1605 C C . ASN A 1 201 ? -26.695 -5.285 35.108 1.00 86.00 201 ASN A C 1
ATOM 1607 O O . ASN A 1 201 ? -25.717 -5.657 34.459 1.00 86.00 201 ASN A O 1
ATOM 1611 N N . PHE A 1 202 ? -27.535 -4.341 34.672 1.00 86.12 202 PHE A N 1
ATOM 1612 C CA . PHE A 1 202 ? -27.417 -3.695 33.363 1.00 86.12 202 PHE A CA 1
ATOM 1613 C C . PHE A 1 202 ? -26.042 -3.035 33.172 1.00 86.12 202 PHE A C 1
ATOM 1615 O O . PHE A 1 202 ? -25.340 -3.319 32.205 1.00 86.12 202 PHE A O 1
ATOM 1622 N N . LEU A 1 203 ? -25.587 -2.225 34.138 1.00 83.06 203 LEU A N 1
ATOM 1623 C CA . LEU A 1 203 ? -24.263 -1.590 34.073 1.00 83.06 203 LEU A CA 1
ATOM 1624 C C . LEU A 1 203 ? -23.118 -2.609 34.080 1.00 83.06 203 LEU A C 1
ATOM 1626 O O . LEU A 1 203 ? -22.090 -2.381 33.439 1.00 83.06 203 LEU A O 1
ATOM 1630 N N . ARG A 1 204 ? -23.270 -3.733 34.791 1.00 81.44 204 ARG A N 1
ATOM 1631 C CA . ARG A 1 204 ? -22.291 -4.828 34.769 1.00 81.44 204 ARG A CA 1
ATOM 1632 C C . ARG A 1 204 ? -22.229 -5.482 33.401 1.00 81.44 204 ARG A C 1
ATOM 1634 O O . ARG A 1 204 ? -21.125 -5.741 32.928 1.00 81.44 204 ARG A O 1
ATOM 1641 N N . ALA A 1 205 ? -23.377 -5.709 32.779 1.00 80.50 205 ALA A N 1
ATOM 1642 C CA . ALA A 1 205 ? -23.462 -6.261 31.442 1.00 80.50 205 ALA A CA 1
ATOM 1643 C C . ALA A 1 205 ? -22.907 -5.309 30.379 1.00 80.50 205 ALA A C 1
ATOM 1645 O O . ALA A 1 205 ? -22.255 -5.800 29.471 1.00 80.50 205 ALA A O 1
ATOM 1646 N N . SER A 1 206 ? -23.069 -3.988 30.516 1.00 79.50 206 SER A N 1
ATOM 1647 C CA . SER A 1 206 ? -22.489 -2.986 29.604 1.00 79.50 206 SER A CA 1
ATOM 1648 C C . SER A 1 206 ? -20.969 -2.833 29.769 1.00 79.50 206 SER A C 1
ATOM 1650 O O . SER A 1 206 ? -20.205 -2.861 28.804 1.00 79.50 206 SER A O 1
ATOM 1652 N N . LEU A 1 207 ? -20.484 -2.740 31.013 1.00 78.12 207 LEU A N 1
ATOM 1653 C CA . LEU A 1 207 ? -19.079 -2.418 31.316 1.00 78.12 207 LEU A CA 1
ATOM 1654 C C . LEU A 1 207 ? -18.153 -3.641 31.442 1.00 78.12 207 LEU A C 1
ATOM 1656 O O . LEU A 1 207 ? -16.946 -3.476 31.646 1.00 78.12 207 LEU A O 1
ATOM 1660 N N . SER A 1 208 ? -18.674 -4.869 31.364 1.00 74.50 208 SER A N 1
ATOM 1661 C CA . SER A 1 208 ? -17.845 -6.081 31.400 1.00 74.50 208 SER A CA 1
ATOM 1662 C C . SER A 1 208 ? -16.931 -6.184 30.168 1.00 74.50 208 SER A C 1
ATOM 1664 O O . SER A 1 208 ? -17.234 -5.674 29.089 1.00 74.50 208 SER A O 1
ATOM 1666 N N . LYS A 1 209 ? -15.762 -6.827 30.331 1.00 63.06 209 LYS A N 1
ATOM 1667 C CA . LYS A 1 209 ? -14.808 -7.042 29.231 1.00 63.06 209 LYS A CA 1
ATOM 1668 C C . LYS A 1 209 ? -15.453 -7.897 28.135 1.00 63.06 209 LYS A C 1
ATOM 1670 O O . LYS A 1 209 ? -15.863 -9.020 28.395 1.00 63.06 209 LYS A O 1
ATOM 1675 N N . SER A 1 210 ? -15.465 -7.357 26.919 1.00 61.97 210 SER A N 1
ATOM 1676 C CA . SER A 1 210 ? -16.053 -7.954 25.718 1.00 61.97 210 SER A CA 1
ATOM 1677 C C . SER A 1 210 ? -15.432 -9.307 25.345 1.00 61.97 210 SER A C 1
ATOM 1679 O O . SER A 1 210 ? -14.227 -9.411 25.094 1.00 61.97 210 SER A O 1
ATOM 1681 N N . HIS A 1 211 ? -16.288 -10.320 25.208 1.00 64.75 211 HIS A N 1
ATOM 1682 C CA . HIS A 1 211 ? -16.131 -11.332 24.167 1.00 64.75 211 HIS A CA 1
ATOM 1683 C C . HIS A 1 211 ? -16.739 -10.785 22.863 1.00 64.75 211 HIS A C 1
ATOM 1685 O O . HIS A 1 211 ? -17.683 -9.997 22.891 1.00 64.75 211 HIS A O 1
ATOM 1691 N N . ALA A 1 212 ? -16.168 -11.147 21.708 1.00 73.19 212 ALA A N 1
ATOM 1692 C CA . ALA A 1 212 ? -16.657 -10.676 20.403 1.00 73.19 212 ALA A CA 1
ATOM 1693 C C . ALA A 1 212 ? -18.043 -11.248 20.044 1.00 73.19 212 ALA A C 1
ATOM 1695 O O . ALA A 1 212 ? -18.746 -10.694 19.202 1.00 73.19 212 ALA A O 1
ATOM 1696 N N . LEU A 1 213 ? -18.410 -12.363 20.676 1.00 83.31 213 LEU A N 1
ATOM 1697 C CA . LEU A 1 213 ? -19.679 -13.061 20.541 1.00 83.31 213 LEU A CA 1
ATOM 1698 C C . LEU A 1 213 ? -20.143 -13.484 21.935 1.00 83.31 213 LEU A C 1
ATOM 1700 O O . LEU A 1 213 ? -19.322 -13.973 22.714 1.00 83.31 213 LEU A O 1
ATOM 1704 N N . GLU A 1 214 ? -21.433 -13.329 22.211 1.00 86.62 214 GLU A N 1
ATOM 1705 C CA . GLU A 1 214 ? -22.077 -13.705 23.474 1.00 86.62 214 GLU A CA 1
ATOM 1706 C C . GLU A 1 214 ? -23.393 -14.438 23.181 1.00 86.62 214 GLU A C 1
ATOM 1708 O O . GLU A 1 214 ? -23.956 -14.302 22.089 1.00 86.62 214 GLU A O 1
ATOM 1713 N N . ARG A 1 215 ? -23.876 -15.267 24.111 1.00 90.12 215 ARG A N 1
ATOM 1714 C CA . ARG A 1 215 ? -25.170 -15.947 23.926 1.00 90.12 215 ARG A CA 1
ATOM 1715 C C . ARG A 1 215 ? -26.303 -14.924 23.954 1.00 90.12 215 ARG A C 1
ATOM 1717 O O . ARG A 1 215 ? -26.329 -14.063 24.830 1.00 90.12 215 ARG A O 1
ATOM 1724 N N . LEU A 1 216 ? -27.268 -15.067 23.045 1.00 90.75 216 LEU A N 1
ATOM 1725 C CA . LEU A 1 216 ? -28.433 -14.183 22.963 1.00 90.75 216 LEU A CA 1
ATOM 1726 C C . LEU A 1 216 ? -29.175 -14.077 24.304 1.00 90.75 216 LEU A C 1
ATOM 1728 O O . LEU A 1 216 ? -29.650 -13.001 24.639 1.00 90.75 216 LEU A O 1
ATOM 1732 N N . GLU A 1 217 ? -29.235 -15.152 25.095 1.00 91.44 217 GLU A N 1
ATOM 1733 C CA . GLU A 1 217 ? -29.833 -15.127 26.437 1.00 91.44 217 GLU A CA 1
ATOM 1734 C C . GLU A 1 217 ? -29.231 -14.056 27.356 1.00 91.44 217 GLU A C 1
ATOM 1736 O O . GLU A 1 217 ? -29.981 -13.355 28.018 1.00 91.44 217 GLU A O 1
ATOM 1741 N N . VAL A 1 218 ? -27.909 -13.858 27.337 1.00 88.69 218 VAL A N 1
ATOM 1742 C CA . VAL A 1 218 ? -27.228 -12.888 28.212 1.00 88.69 218 VAL A CA 1
ATOM 1743 C C . VAL A 1 218 ? -27.570 -11.453 27.798 1.00 88.69 218 VAL A C 1
ATOM 1745 O O . VAL A 1 218 ? -27.766 -10.574 28.642 1.00 88.69 218 VAL A O 1
ATOM 1748 N N . GLU A 1 219 ? -27.674 -11.213 26.488 1.00 89.12 219 GLU A N 1
ATOM 1749 C CA . GLU A 1 219 ? -28.110 -9.924 25.944 1.00 89.12 219 GLU A CA 1
ATOM 1750 C C . GLU A 1 219 ? -29.582 -9.652 26.284 1.00 89.12 219 GLU A C 1
ATOM 1752 O O . GLU A 1 219 ? -29.927 -8.526 26.645 1.00 89.12 219 GLU A O 1
ATOM 1757 N N . LEU A 1 220 ? -30.442 -10.676 26.208 1.00 91.31 220 LEU A N 1
ATOM 1758 C CA . LEU A 1 220 ? -31.859 -10.571 26.560 1.00 91.31 220 LEU A CA 1
ATOM 1759 C C . LEU A 1 220 ? -32.061 -10.311 28.054 1.00 91.31 220 LEU A C 1
ATOM 1761 O O . LEU A 1 220 ? -32.828 -9.413 28.384 1.00 91.31 220 LEU A O 1
ATOM 1765 N N . ASP A 1 221 ? -31.338 -11.003 28.936 1.00 90.00 221 ASP A N 1
ATOM 1766 C CA . ASP A 1 221 ? -31.399 -10.779 30.387 1.00 90.00 221 ASP A CA 1
ATOM 1767 C C . ASP A 1 221 ? -31.034 -9.320 30.731 1.00 90.00 221 ASP A C 1
ATOM 1769 O O . ASP A 1 221 ? -31.715 -8.644 31.502 1.00 90.00 221 ASP A O 1
ATOM 1773 N N . SER A 1 222 ? -30.001 -8.782 30.075 1.00 88.94 222 SER A N 1
ATOM 1774 C CA . SER A 1 222 ? -29.578 -7.384 30.249 1.00 88.94 222 SER A CA 1
ATOM 1775 C C . SER A 1 222 ? -30.621 -6.383 29.726 1.00 88.94 222 SER A C 1
ATOM 1777 O O . SER A 1 222 ? -30.821 -5.310 30.302 1.00 88.94 222 SER A O 1
ATOM 1779 N N .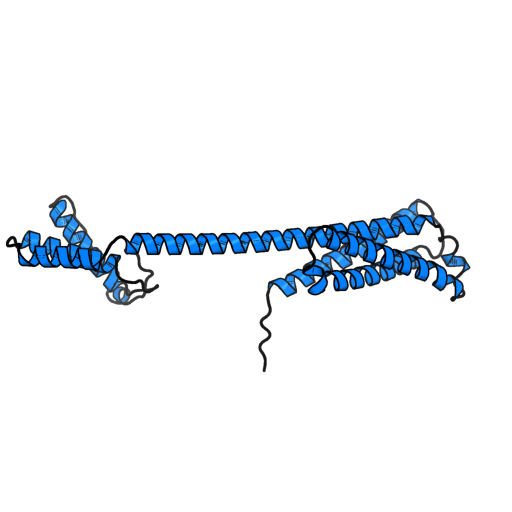 LEU A 1 223 ? -31.296 -6.724 28.625 1.00 90.31 223 LEU A N 1
ATOM 1780 C CA . LEU A 1 223 ? -32.416 -5.963 28.068 1.00 90.31 223 LEU A CA 1
ATOM 1781 C C . LEU A 1 223 ? -33.637 -5.990 28.994 1.00 90.31 223 LEU A C 1
ATOM 1783 O O . LEU A 1 223 ? -34.291 -4.959 29.160 1.00 90.31 223 LEU A O 1
ATOM 1787 N N . GLU A 1 224 ? -33.932 -7.131 29.616 1.00 91.62 224 GLU A N 1
ATOM 1788 C CA . GLU A 1 224 ? -35.000 -7.277 30.608 1.00 91.62 224 GLU A CA 1
ATOM 1789 C C . GLU A 1 224 ? -34.737 -6.391 31.834 1.00 91.62 224 GLU A C 1
ATOM 1791 O O . GLU A 1 224 ? -35.633 -5.642 32.240 1.00 91.62 224 GLU A O 1
ATOM 1796 N N . ASP A 1 225 ? -33.503 -6.378 32.349 1.00 90.38 225 ASP A N 1
ATOM 1797 C CA . ASP A 1 225 ? -33.084 -5.470 33.424 1.00 90.38 225 ASP A CA 1
ATOM 1798 C C . ASP A 1 225 ? -33.296 -3.995 33.033 1.00 90.38 225 ASP A C 1
ATOM 1800 O O . ASP A 1 225 ? -33.876 -3.217 33.798 1.00 90.38 225 ASP A O 1
ATOM 1804 N N . TYR A 1 226 ? -32.893 -3.601 31.818 1.00 90.19 226 TYR A N 1
ATOM 1805 C CA . TYR A 1 226 ? -33.102 -2.240 31.310 1.00 90.19 226 TYR A CA 1
ATOM 1806 C C . TYR A 1 226 ? -34.588 -1.871 31.214 1.00 90.19 226 TYR A C 1
ATOM 1808 O O . TYR A 1 226 ? -34.999 -0.802 31.680 1.00 90.19 226 TYR A O 1
ATOM 1816 N N . LEU A 1 227 ? -35.410 -2.747 30.632 1.00 90.38 227 LEU A N 1
ATOM 1817 C CA . LEU A 1 227 ? -36.846 -2.514 30.481 1.00 90.38 227 LEU A CA 1
ATOM 1818 C C . LEU A 1 227 ? -37.554 -2.444 31.836 1.00 90.38 227 LEU A C 1
ATOM 1820 O O . LEU A 1 227 ? -38.454 -1.621 32.004 1.00 90.38 227 LEU A O 1
ATOM 1824 N N . ALA A 1 228 ? -37.132 -3.242 32.817 1.00 89.00 228 ALA A N 1
ATOM 1825 C CA . ALA A 1 228 ? -37.664 -3.176 34.172 1.00 89.00 228 ALA A CA 1
ATOM 1826 C C . ALA A 1 228 ? -37.397 -1.807 34.825 1.00 89.00 228 ALA A C 1
ATOM 1828 O O . ALA A 1 228 ? -38.300 -1.236 35.437 1.00 89.00 228 ALA A O 1
ATOM 1829 N N . ILE A 1 229 ? -36.205 -1.228 34.628 1.00 89.12 229 ILE A N 1
ATOM 1830 C CA . ILE A 1 229 ? -35.889 0.138 35.089 1.00 89.12 229 ILE A CA 1
ATOM 1831 C C . ILE A 1 229 ? -36.798 1.167 34.401 1.00 89.12 229 ILE A C 1
ATOM 1833 O O . ILE A 1 229 ? -37.340 2.059 35.060 1.00 89.12 229 ILE A O 1
ATOM 1837 N N . GLN A 1 230 ? -36.979 1.060 33.079 1.00 88.19 230 GLN A N 1
ATOM 1838 C CA . GLN A 1 230 ? -37.819 2.006 32.336 1.00 88.19 230 GLN A CA 1
ATOM 1839 C C . GLN A 1 230 ? -39.301 1.895 32.722 1.00 88.19 230 GLN A C 1
ATOM 1841 O O . GLN A 1 230 ? -39.969 2.923 32.810 1.00 88.19 230 GLN A O 1
ATOM 1846 N N . ARG A 1 231 ? -39.811 0.692 33.017 1.00 88.19 231 ARG A N 1
ATOM 1847 C CA . ARG A 1 231 ? -41.193 0.498 33.491 1.00 88.19 231 ARG A CA 1
ATOM 1848 C C . ARG A 1 231 ? -41.457 1.211 34.813 1.00 88.19 231 ARG A C 1
ATOM 1850 O O . ARG A 1 231 ? -42.471 1.884 34.926 1.00 88.19 231 ARG A O 1
ATOM 1857 N N . ILE A 1 232 ? -40.532 1.141 35.772 1.00 85.69 232 ILE A N 1
ATOM 1858 C CA . ILE A 1 232 ? -40.660 1.884 37.040 1.00 85.69 232 ILE A CA 1
ATOM 1859 C C . ILE A 1 232 ? -40.702 3.398 36.770 1.00 85.69 232 ILE A C 1
ATOM 1861 O O . ILE A 1 232 ? -41.496 4.125 37.360 1.00 85.69 232 ILE A O 1
ATOM 1865 N N . ARG A 1 233 ? -39.883 3.888 35.829 1.00 83.81 233 ARG A N 1
ATOM 1866 C CA . ARG A 1 233 ? -39.808 5.318 35.491 1.00 83.81 233 ARG A CA 1
ATOM 1867 C C . ARG A 1 233 ? -41.044 5.848 34.756 1.00 83.81 233 ARG A C 1
ATOM 1869 O O . ARG A 1 233 ? -41.451 6.982 35.002 1.00 83.81 233 ARG A O 1
ATOM 1876 N N . PHE A 1 234 ? -41.572 5.085 33.803 1.00 86.00 234 PHE A N 1
ATOM 1877 C CA . PHE A 1 234 ? -42.647 5.527 32.906 1.00 86.00 234 PHE A CA 1
ATOM 1878 C C . PHE A 1 234 ? -44.037 5.021 33.315 1.00 86.00 234 PHE A C 1
ATOM 1880 O O . PHE A 1 234 ? -45.037 5.507 32.776 1.00 86.00 234 PHE A O 1
ATOM 1887 N N . GLY A 1 235 ? -44.110 4.108 34.287 1.00 83.69 235 GLY A N 1
ATOM 1888 C CA . GLY A 1 235 ? -45.351 3.534 34.794 1.00 83.69 235 GLY A CA 1
ATOM 1889 C C . GLY A 1 235 ? -46.162 2.872 33.682 1.00 83.69 235 GLY A C 1
ATOM 1890 O O . GLY A 1 235 ? -45.622 2.162 32.835 1.00 83.69 235 GLY A O 1
ATOM 1891 N N . GLU A 1 236 ? -47.462 3.159 33.648 1.00 83.88 236 GLU A N 1
ATOM 1892 C CA . GLU A 1 236 ? -48.401 2.604 32.662 1.00 83.88 236 GLU A CA 1
ATOM 1893 C C . GLU A 1 236 ? -48.173 3.104 31.224 1.00 83.88 236 GLU A C 1
ATOM 1895 O O . GLU A 1 236 ? -48.734 2.550 30.285 1.00 83.88 236 GLU A O 1
ATOM 1900 N N . ASN A 1 237 ? -47.327 4.119 31.015 1.00 87.31 237 ASN A N 1
ATOM 1901 C CA . ASN A 1 237 ? -47.065 4.665 29.678 1.00 87.31 237 ASN A CA 1
ATOM 1902 C C . ASN A 1 237 ? -46.077 3.824 28.850 1.00 87.31 237 ASN A C 1
ATOM 1904 O O . ASN A 1 237 ? -45.751 4.206 27.725 1.00 87.31 237 ASN A O 1
ATOM 1908 N N . LEU A 1 238 ? -45.557 2.721 29.399 1.00 87.50 238 LEU A N 1
ATOM 1909 C CA . LEU A 1 238 ? -44.587 1.862 28.728 1.00 87.50 238 LEU A CA 1
ATOM 1910 C C . LEU A 1 238 ? -44.975 0.386 28.850 1.00 87.50 238 LEU A C 1
ATOM 1912 O O . LEU A 1 238 ? -44.735 -0.261 29.869 1.00 87.50 238 LEU A O 1
ATOM 1916 N N . GLU A 1 239 ? -45.493 -0.169 27.758 1.00 87.31 239 GLU A N 1
ATOM 1917 C CA . GLU A 1 239 ? -45.754 -1.597 27.615 1.00 87.31 239 GLU A CA 1
ATOM 1918 C C . GLU A 1 239 ? -44.715 -2.208 26.668 1.00 87.31 239 GLU A C 1
ATOM 1920 O O . GLU A 1 239 ? -44.479 -1.722 25.563 1.00 87.31 239 GLU A O 1
ATOM 1925 N N . CYS A 1 240 ? -44.030 -3.253 27.122 1.00 87.06 240 CYS A N 1
ATOM 1926 C CA . CYS A 1 240 ? -42.975 -3.922 26.359 1.00 87.06 240 CYS A CA 1
ATOM 1927 C C . CYS A 1 240 ? -43.117 -5.430 26.533 1.00 87.06 240 CYS A C 1
ATOM 1929 O O . CYS A 1 240 ? -43.406 -5.887 27.637 1.00 87.06 240 CYS A O 1
ATOM 1931 N N . SER A 1 241 ? -42.865 -6.201 25.481 1.00 89.25 241 SER A N 1
ATOM 1932 C CA . SER A 1 241 ? -42.760 -7.660 25.540 1.00 89.25 241 SER A CA 1
ATOM 1933 C C . SER A 1 241 ? -41.562 -8.112 24.711 1.00 89.25 241 SER A C 1
ATOM 1935 O O . SER A 1 241 ? -41.233 -7.498 23.696 1.00 89.25 241 SER A O 1
ATOM 1937 N N . ILE A 1 242 ? -40.882 -9.153 25.182 1.00 89.88 242 ILE A N 1
ATOM 1938 C CA . ILE A 1 242 ? -39.797 -9.813 24.460 1.00 89.88 242 ILE A CA 1
ATOM 1939 C C . ILE A 1 242 ? -40.321 -11.190 24.079 1.00 89.88 242 ILE A C 1
ATOM 1941 O O . ILE A 1 242 ? -40.639 -11.995 24.953 1.00 89.88 242 ILE A O 1
ATOM 1945 N N . ASP A 1 243 ? -40.405 -11.447 22.779 1.00 93.00 243 ASP A N 1
ATOM 1946 C CA . ASP A 1 243 ? -40.740 -12.758 22.238 1.00 93.00 243 ASP A CA 1
ATOM 1947 C C . ASP A 1 243 ? -39.491 -13.353 21.581 1.00 93.00 243 ASP A C 1
ATOM 1949 O O . ASP A 1 243 ? -38.908 -12.769 20.664 1.00 93.00 243 ASP A O 1
ATOM 1953 N N . CYS A 1 244 ? -39.028 -14.483 22.113 1.00 91.81 244 CYS A N 1
ATOM 1954 C CA . CYS A 1 244 ? -37.826 -15.159 21.646 1.00 91.81 244 CYS A CA 1
ATOM 1955 C C . CYS A 1 244 ? -37.971 -16.671 21.808 1.00 91.81 244 CYS A C 1
ATOM 1957 O O . CYS A 1 244 ? -38.196 -17.180 22.910 1.00 91.81 244 CYS A O 1
ATOM 1959 N N . GLU A 1 245 ? -37.776 -17.393 20.707 1.00 95.12 245 GLU A N 1
ATOM 1960 C CA . GLU A 1 245 ? -37.802 -18.849 20.688 1.00 95.12 245 GLU A CA 1
ATOM 1961 C C . GLU A 1 245 ? -36.666 -19.441 21.538 1.00 95.12 245 GLU A C 1
ATOM 1963 O O . GLU A 1 245 ? -35.518 -18.994 21.493 1.00 95.12 245 GLU A O 1
ATOM 1968 N N . MET A 1 246 ? -36.962 -20.500 22.297 1.00 90.31 246 MET A N 1
ATOM 1969 C CA . MET A 1 246 ? -36.002 -21.104 23.230 1.00 90.31 246 MET A CA 1
ATOM 1970 C C . MET A 1 246 ? -34.721 -21.594 22.538 1.00 90.31 246 MET A C 1
ATOM 1972 O O . MET A 1 246 ? -33.634 -21.479 23.099 1.00 90.31 246 MET A O 1
ATOM 1976 N N . ALA A 1 247 ? -34.830 -22.081 21.298 1.00 91.44 247 ALA A N 1
ATOM 1977 C CA . ALA A 1 247 ? -33.674 -22.484 20.501 1.00 91.44 247 ALA A CA 1
ATOM 1978 C C . ALA A 1 247 ? -32.755 -21.293 20.163 1.00 91.44 247 ALA A C 1
ATOM 1980 O O . ALA A 1 247 ? -31.529 -21.431 20.197 1.00 91.44 247 ALA A O 1
ATOM 1981 N N . ALA A 1 248 ? -33.332 -20.113 19.906 1.00 92.62 248 ALA A N 1
ATOM 1982 C CA . ALA A 1 248 ? -32.594 -18.904 19.548 1.00 92.62 248 ALA A CA 1
ATOM 1983 C C . ALA A 1 248 ? -31.785 -18.330 20.722 1.00 92.62 248 ALA A C 1
ATOM 1985 O O . ALA 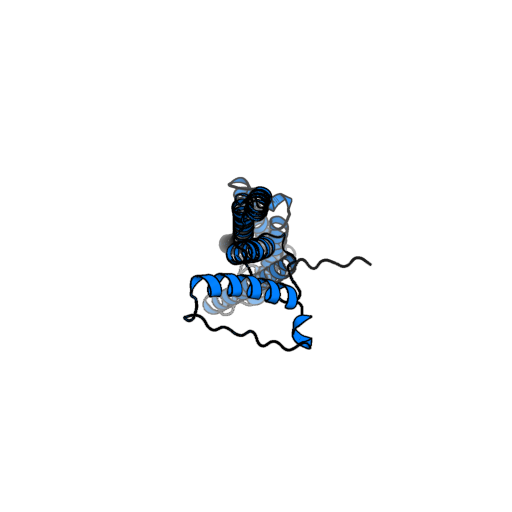A 1 248 ? -30.707 -17.782 20.503 1.00 92.62 248 ALA A O 1
ATOM 1986 N N . ARG A 1 249 ? -32.238 -18.514 21.972 1.00 91.75 249 ARG A N 1
ATOM 1987 C CA . ARG A 1 249 ? -31.555 -18.009 23.184 1.00 91.75 249 ARG A CA 1
ATOM 1988 C C . ARG A 1 249 ? -30.104 -18.492 23.322 1.00 91.75 249 ARG A C 1
ATOM 1990 O O . ARG A 1 249 ? -29.259 -17.788 23.868 1.00 91.75 249 ARG A O 1
ATOM 1997 N N . SER A 1 250 ? -29.797 -19.678 22.796 1.00 92.31 250 SER A N 1
ATOM 1998 C CA . SER A 1 250 ? -28.451 -20.262 22.853 1.00 92.31 250 SER A CA 1
ATOM 1999 C C . SER A 1 250 ? -27.501 -19.791 21.742 1.00 92.31 250 SER A C 1
ATOM 2001 O O . SER A 1 250 ? -26.303 -20.068 21.816 1.00 92.31 250 SER A O 1
ATOM 2003 N N . VAL A 1 251 ? -28.009 -19.080 20.729 1.00 93.88 251 VAL A N 1
ATOM 2004 C CA . VAL A 1 251 ? -27.227 -18.630 19.571 1.00 93.88 251 VAL A CA 1
ATOM 2005 C C . VAL A 1 251 ? -26.239 -17.545 19.985 1.00 93.88 251 VAL A C 1
ATOM 2007 O O . VAL A 1 251 ? -26.566 -16.645 20.754 1.00 93.88 251 VAL A O 1
ATOM 2010 N N . LEU A 1 252 ? -25.023 -17.629 19.446 1.00 91.94 252 LEU A N 1
ATOM 2011 C CA . LEU A 1 252 ? -24.009 -16.598 19.612 1.00 91.94 252 LEU A CA 1
ATOM 2012 C C . LEU A 1 252 ? -24.304 -15.414 18.692 1.00 91.94 252 LEU A C 1
ATOM 2014 O O . LEU A 1 252 ? -24.353 -15.570 17.469 1.00 91.94 252 LEU A O 1
ATOM 2018 N N . VAL A 1 253 ? -24.459 -14.236 19.282 1.00 89.44 253 VAL A N 1
ATOM 2019 C CA . VAL A 1 253 ? -24.689 -12.974 18.578 1.00 89.44 253 VAL A CA 1
ATOM 2020 C C . VAL A 1 253 ? -23.551 -11.993 18.867 1.00 89.44 253 VAL A C 1
ATOM 2022 O O . VAL A 1 253 ? -22.904 -12.088 19.916 1.00 89.44 253 VAL A O 1
ATOM 2025 N N . PRO A 1 254 ? -23.260 -11.049 17.953 1.00 86.00 254 PRO A N 1
ATOM 2026 C CA . PRO A 1 254 ? -22.450 -9.890 18.301 1.00 86.00 254 PRO A CA 1
ATOM 2027 C C . PRO A 1 254 ? -23.114 -9.152 19.464 1.00 86.00 254 PRO A C 1
ATOM 2029 O O . PRO A 1 254 ? -24.330 -8.963 19.450 1.00 86.00 254 PRO A O 1
ATOM 2032 N N . ARG A 1 255 ? -22.320 -8.728 20.446 1.00 78.25 255 ARG A N 1
ATOM 2033 C CA . ARG A 1 255 ? -22.810 -7.941 21.581 1.00 78.25 255 ARG A CA 1
ATOM 2034 C C . ARG A 1 255 ? -23.524 -6.684 21.073 1.00 78.25 255 ARG A C 1
ATOM 2036 O O . ARG A 1 255 ? -22.961 -5.955 20.252 1.00 78.25 255 ARG A O 1
ATOM 2043 N N . MET A 1 256 ? -24.746 -6.447 21.538 1.00 72.12 256 MET A N 1
ATOM 2044 C CA . MET A 1 256 ? -25.576 -5.309 21.126 1.00 72.12 256 MET A CA 1
ATOM 2045 C C . MET A 1 256 ? -25.716 -4.269 22.237 1.00 72.12 256 MET A C 1
ATOM 2047 O O . MET A 1 256 ? -25.966 -3.097 21.945 1.00 72.12 256 MET A O 1
ATOM 2051 N N . VAL A 1 257 ? -25.507 -4.669 23.493 1.00 60.41 257 VAL A N 1
ATOM 2052 C CA . VAL A 1 257 ? -25.404 -3.740 24.621 1.00 60.41 257 VAL A CA 1
ATOM 2053 C C . VAL A 1 257 ? -24.041 -3.006 24.576 1.00 60.41 257 VAL A C 1
ATOM 2055 O O . VAL A 1 257 ? -23.003 -3.671 24.464 1.00 60.41 257 VAL A O 1
ATOM 2058 N N . PRO A 1 258 ? -24.018 -1.654 24.631 1.00 51.16 258 PRO A N 1
ATOM 2059 C CA . PRO A 1 258 ? -22.790 -0.852 24.550 1.00 51.16 258 PRO A CA 1
ATOM 2060 C C . PRO A 1 258 ? -21.818 -1.094 25.710 1.00 51.16 258 PRO A C 1
ATOM 2062 O O . PRO A 1 258 ? -22.288 -1.375 26.836 1.00 51.16 258 PRO A O 1
#

Secondary structure (DSSP, 8-state):
-------HHHHHHHHHHHHHHHHHHHHHHHHHHHHHHHHSTT-TTHHHHHHHHHHHHHHHHHHHHHHHTSHHHHT--THHHHHHHHHHHHHHHHHHHHHHHHHHHHSS-HHHHHTT--TTHHHHHHHHHHHHHHHHHHHHHHHHHHHHHHHHHHHHHHHHHHHHHHHHHHS-HHHHHHHHHHHHHH---HHHHHHHHHHHHHHHHHHSPPPSSEEHHHHHHHHHHHHHHHHHHHGGG--------TTGGGSEE-----

Sequence (258 aa):
MGEKIIIPGKRQEERVFWIFQISFWVAISVVMLVLFATFRPGQSGTAMTILGRGCTGFLLTYVLSRVYRNPRVRRISGITKWLLVILCTLIACGIGTLIWIVIPLLLPIRDSLHETYSGNMSIVRFVMFCFWSAIYFGLEALENANHQAIANERLLLAARESELKHLQAQLNPHFLFNSLNTLLSKEQNPEALQMTQNLANFLRASLSKSHALERLEVELDSLEDYLAIQRIRFGENLECSIDCEMAARSVLVPRMVP

pLDDT: mean 81.54, std 12.07, range [34.53, 95.62]

Foldseek 3Di:
DDDPPPPVVVVVVVVVVVVLLVCLLVVVLVVQVVVCCVPPNPQPCSNVLSVVLSVLLSVLVVVLVVVCPPPVLVPDDDPVNVVVLLVSLVVSLVVSVVCLVVVLVPDVCVVSSVVVPDVVVSVVSSVSSVVSVVVVVVVVVVVVVVVVVVVVVVVVVVVVVVVVVVVLVVPVLVVVLVVLVVVLVVDDDPLVNLLSVLVNLLSCLQSPDDDQWDFQLSLVSSVVSVLSNVCVVCPPNDDDDDDDDPVRRRDIDGRPRD

Radius of gyration: 37.06 Å; chains: 1; bounding box: 81×42×103 Å